Protein AF-A0A928CJ21-F1 (afdb_monomer)

Radius of gyration: 19.29 Å; Cα contacts (8 Å, |Δi|>4): 451; chains: 1; bounding box: 51×52×46 Å

Structure (mmCIF, N/CA/C/O backbone):
data_AF-A0A928CJ21-F1
#
_entry.id   AF-A0A928CJ21-F1
#
loop_
_atom_site.group_PDB
_atom_site.id
_atom_site.type_symbol
_atom_site.label_atom_id
_atom_site.label_alt_id
_atom_site.label_comp_id
_atom_site.label_asym_id
_atom_site.label_entity_id
_atom_site.label_seq_id
_atom_site.pdbx_PDB_ins_code
_atom_site.Cartn_x
_atom_site.Cartn_y
_atom_site.Cartn_z
_atom_site.occupancy
_atom_site.B_iso_or_equiv
_atom_site.auth_seq_id
_atom_site.auth_comp_id
_atom_site.auth_asym_id
_atom_site.auth_atom_id
_atom_site.pdbx_PDB_model_num
ATOM 1 N N . MET A 1 1 ? 27.869 -20.728 17.129 1.00 35.25 1 MET A N 1
ATOM 2 C CA . MET A 1 1 ? 27.212 -19.749 18.025 1.00 35.25 1 MET A CA 1
ATOM 3 C C . MET A 1 1 ? 25.821 -19.482 17.478 1.00 35.25 1 MET A C 1
ATOM 5 O O . MET A 1 1 ? 25.688 -19.316 16.275 1.00 35.25 1 MET A O 1
ATOM 9 N N . GLN A 1 2 ? 24.817 -19.626 18.341 1.00 27.94 2 GLN A N 1
ATOM 10 C CA . GLN A 1 2 ? 23.425 -19.984 18.041 1.00 27.94 2 GLN A CA 1
ATOM 11 C C . GLN A 1 2 ? 22.654 -18.955 17.196 1.00 27.94 2 GLN A C 1
ATOM 13 O O . GLN A 1 2 ? 22.659 -17.765 17.499 1.00 27.94 2 GLN A O 1
ATOM 18 N N . SER A 1 3 ? 21.937 -19.448 16.178 1.00 25.22 3 SER A N 1
ATOM 19 C CA . SER A 1 3 ? 20.883 -18.724 15.464 1.00 25.22 3 SER A CA 1
ATOM 20 C C . SER A 1 3 ? 19.592 -18.755 16.283 1.00 25.22 3 SER A C 1
ATOM 22 O O . SER A 1 3 ? 19.039 -19.827 16.529 1.00 25.22 3 SER A O 1
ATOM 24 N N . ILE A 1 4 ? 19.090 -17.590 16.678 1.00 27.02 4 ILE A N 1
ATOM 25 C CA . ILE A 1 4 ? 17.755 -17.454 17.265 1.00 27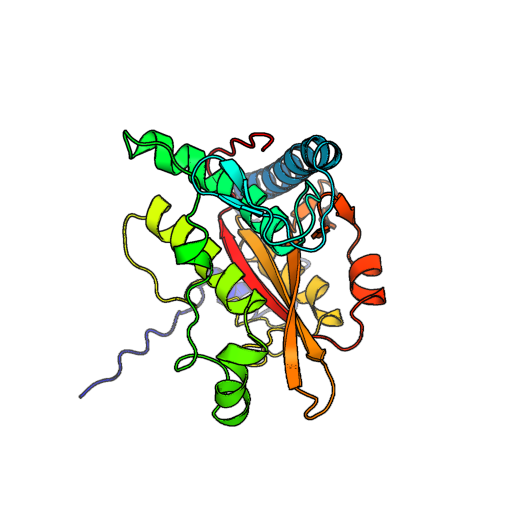.02 4 ILE A CA 1
ATOM 26 C C . ILE A 1 4 ? 16.774 -17.284 16.099 1.00 27.02 4 ILE A C 1
ATOM 28 O O . ILE A 1 4 ? 16.522 -16.175 15.637 1.00 27.02 4 ILE A O 1
ATOM 32 N N . HIS A 1 5 ? 16.253 -18.401 15.594 1.00 29.20 5 HIS A N 1
ATOM 33 C CA . HIS A 1 5 ? 14.988 -18.413 14.869 1.00 29.20 5 HIS A CA 1
ATOM 34 C C . HIS A 1 5 ? 13.887 -18.493 15.925 1.00 29.20 5 HIS A C 1
ATOM 36 O O . HIS A 1 5 ? 13.658 -19.549 16.507 1.00 29.20 5 HIS A O 1
ATOM 42 N N . SER A 1 6 ? 13.231 -17.373 16.222 1.00 30.36 6 SER A N 1
ATOM 43 C CA . SER A 1 6 ? 11.969 -17.415 16.954 1.00 30.36 6 SER A CA 1
ATOM 44 C C . SER A 1 6 ? 10.898 -17.937 15.998 1.00 30.36 6 SER A C 1
ATOM 46 O O . SER A 1 6 ? 10.375 -17.184 15.174 1.00 30.36 6 SER A O 1
ATOM 48 N N . GLU A 1 7 ? 10.611 -19.233 16.078 1.00 30.05 7 GLU A N 1
ATOM 49 C CA . GLU A 1 7 ? 9.377 -19.812 15.559 1.00 30.05 7 GLU A CA 1
ATOM 50 C C . GLU A 1 7 ? 8.196 -19.036 16.150 1.00 30.05 7 GLU A C 1
ATOM 52 O O . GLU A 1 7 ? 7.967 -19.033 17.361 1.00 30.05 7 GLU A O 1
ATOM 57 N N . ILE A 1 8 ? 7.456 -18.332 15.296 1.00 31.22 8 ILE A N 1
ATOM 58 C CA . ILE A 1 8 ? 6.165 -17.765 15.670 1.00 31.22 8 ILE A CA 1
ATOM 59 C C . ILE A 1 8 ? 5.213 -18.954 15.767 1.00 31.22 8 ILE A C 1
ATOM 61 O O . ILE A 1 8 ? 4.667 -19.417 14.766 1.00 31.22 8 ILE A O 1
ATOM 65 N N . SER A 1 9 ? 5.050 -19.488 16.975 1.00 32.97 9 SER A N 1
ATOM 66 C CA . SER A 1 9 ? 4.006 -20.460 17.256 1.00 32.97 9 SER A CA 1
ATOM 67 C C . SER A 1 9 ? 2.653 -19.784 17.036 1.00 32.97 9 SER A C 1
ATOM 69 O O . SER A 1 9 ? 2.331 -18.758 17.639 1.00 32.97 9 SER A O 1
ATOM 71 N N . LEU A 1 10 ? 1.862 -20.335 16.111 1.00 36.00 10 LEU A N 1
ATOM 72 C CA . LEU A 1 10 ? 0.485 -19.894 15.921 1.00 36.00 10 LEU A CA 1
ATOM 73 C C . LEU A 1 10 ? -0.255 -19.985 17.268 1.00 36.00 10 LEU A C 1
ATOM 75 O O . LEU A 1 10 ? -0.091 -20.986 17.971 1.00 36.00 10 LEU A O 1
ATOM 79 N N . PRO A 1 11 ? -1.084 -18.990 17.632 1.00 43.31 11 PRO A N 1
ATOM 80 C CA . PRO A 1 11 ? -1.903 -19.059 18.833 1.00 43.31 11 PRO A CA 1
ATOM 81 C C . PRO A 1 11 ? -2.712 -20.360 18.868 1.00 43.31 11 PRO A C 1
ATOM 83 O O . PRO A 1 11 ? -3.251 -20.786 17.847 1.00 43.31 11 PRO A O 1
ATOM 86 N N . THR A 1 12 ? -2.841 -20.980 20.039 1.00 37.25 12 THR A N 1
ATOM 87 C CA . THR A 1 12 ? -3.462 -22.305 20.224 1.00 37.25 12 THR A CA 1
ATOM 88 C C . THR A 1 12 ? -4.883 -22.388 19.654 1.00 37.25 12 THR A C 1
ATOM 90 O O . THR A 1 12 ? -5.309 -23.435 19.176 1.00 37.25 12 THR A O 1
ATOM 93 N N . TRP A 1 13 ? -5.617 -21.272 19.627 1.00 44.22 13 TRP A N 1
ATOM 94 C CA . TRP A 1 13 ? -6.949 -21.199 19.022 1.00 44.22 13 TRP A CA 1
ATOM 95 C C . TRP A 1 13 ? -6.930 -21.275 17.482 1.00 44.22 13 TRP A C 1
ATOM 97 O O . TRP A 1 13 ? -7.875 -21.798 16.896 1.00 44.22 13 TRP A O 1
ATOM 107 N N . LEU A 1 14 ? -5.847 -20.829 16.836 1.00 39.91 14 LEU A N 1
ATOM 108 C CA . LEU A 1 14 ? -5.625 -20.922 15.389 1.00 39.91 14 LEU A CA 1
ATOM 109 C C . LEU A 1 14 ? -5.128 -22.315 14.972 1.00 39.91 14 LEU A C 1
ATOM 111 O O . LEU A 1 14 ? -5.517 -22.845 13.936 1.00 39.91 14 LEU A O 1
ATOM 115 N N . GLN A 1 15 ? -4.311 -22.955 15.813 1.00 42.34 15 GLN A N 1
ATOM 116 C CA . GLN A 1 15 ? -3.939 -24.364 15.626 1.00 42.34 15 GLN A CA 1
ATOM 117 C C . GLN A 1 15 ? -5.173 -25.280 15.714 1.00 42.34 15 GLN A C 1
ATOM 119 O O . GLN A 1 15 ? -5.293 -26.254 14.972 1.00 42.34 15 GLN A O 1
ATOM 124 N N . ASN A 1 16 ? -6.131 -24.921 16.573 1.00 38.88 16 ASN A N 1
ATOM 125 C CA . ASN A 1 16 ? -7.395 -25.635 16.725 1.00 38.88 16 ASN A CA 1
ATOM 126 C C . ASN A 1 16 ? -8.390 -25.391 15.574 1.00 38.88 16 ASN A C 1
ATOM 128 O O . ASN A 1 16 ? -9.244 -26.247 15.345 1.00 38.88 16 ASN A O 1
ATOM 132 N N . SER A 1 17 ? -8.292 -24.273 14.842 1.00 40.97 17 SER A N 1
ATOM 133 C CA . SER A 1 17 ? -9.182 -23.969 13.709 1.00 40.97 17 SER A CA 1
ATOM 134 C C . SER A 1 17 ? -8.735 -24.623 12.397 1.00 40.97 17 SER A C 1
ATOM 136 O O . SER A 1 17 ? -9.577 -24.996 11.585 1.00 40.97 17 SER A O 1
ATOM 138 N N . ILE A 1 18 ? -7.429 -24.833 12.206 1.00 42.00 18 ILE A N 1
ATOM 139 C CA . ILE A 1 18 ? -6.866 -25.479 11.006 1.00 42.00 18 ILE A CA 1
ATOM 140 C C . ILE A 1 18 ? -7.071 -27.007 11.036 1.00 42.00 18 ILE A C 1
ATOM 142 O O . ILE A 1 18 ? -7.211 -27.636 9.991 1.00 42.00 18 ILE A O 1
ATOM 146 N N . ASN A 1 19 ? -7.168 -27.613 12.224 1.00 35.06 19 ASN A N 1
ATOM 147 C CA . ASN A 1 19 ? -7.215 -29.072 12.382 1.00 35.06 19 ASN A CA 1
ATOM 148 C C . ASN A 1 19 ? -8.601 -29.736 12.271 1.00 35.06 19 ASN A C 1
ATOM 150 O O . ASN A 1 19 ? -8.705 -30.938 12.519 1.00 35.06 19 ASN A O 1
ATOM 154 N N . LYS A 1 20 ? -9.681 -29.034 11.903 1.00 36.31 20 LYS A N 1
ATOM 155 C CA . LYS A 1 20 ? -10.994 -29.686 11.742 1.00 36.31 20 LYS A CA 1
ATOM 156 C C . LYS A 1 20 ? -11.798 -29.126 10.574 1.00 36.31 20 LYS A C 1
ATOM 158 O O . LYS A 1 20 ? -12.287 -28.003 10.623 1.00 36.31 20 LYS A O 1
ATOM 163 N N . ASN A 1 21 ? -12.052 -30.001 9.602 1.00 35.34 21 ASN A N 1
ATOM 164 C CA . ASN A 1 21 ? -13.127 -29.962 8.603 1.00 35.34 21 ASN A CA 1
ATOM 165 C C . ASN A 1 21 ? -14.547 -29.899 9.233 1.00 35.34 21 ASN A C 1
ATOM 167 O O . ASN A 1 21 ? -15.418 -30.677 8.875 1.00 35.34 21 ASN A O 1
ATOM 171 N N . ASN A 1 22 ? -14.794 -29.003 10.193 1.00 32.09 22 ASN A N 1
ATOM 172 C CA . ASN A 1 22 ? -16.067 -28.853 10.913 1.00 32.09 22 ASN A CA 1
ATOM 173 C C . ASN A 1 22 ? -16.417 -27.371 11.155 1.00 32.09 22 ASN A C 1
ATOM 175 O O . ASN A 1 22 ? -16.944 -27.016 12.207 1.00 32.09 22 ASN A O 1
ATOM 179 N N . PHE A 1 23 ? -16.138 -26.486 10.195 1.00 35.47 23 PHE A N 1
ATOM 180 C CA . PHE A 1 23 ? -16.405 -25.048 10.349 1.00 35.47 23 PHE A CA 1
ATOM 181 C C . PHE A 1 23 ? -17.898 -24.659 10.343 1.00 35.47 23 PHE A C 1
ATOM 183 O O . PHE A 1 23 ? -18.212 -23.485 10.505 1.00 35.47 23 PHE A O 1
ATOM 190 N N . GLU A 1 24 ? -18.830 -25.610 10.216 1.00 33.06 24 GLU A N 1
ATOM 191 C CA . GLU A 1 24 ? -20.272 -25.314 10.215 1.00 33.06 24 GLU A CA 1
ATOM 192 C C . GLU A 1 24 ? -21.010 -25.638 11.519 1.00 33.06 24 GLU A C 1
ATOM 194 O O . GLU A 1 24 ? -22.173 -25.267 11.661 1.00 33.06 24 GLU A O 1
ATOM 199 N N . LYS A 1 25 ? -20.387 -26.288 12.509 1.00 31.78 25 LYS A N 1
ATOM 200 C CA . LYS A 1 25 ? -21.089 -26.617 13.761 1.00 31.78 25 LYS A CA 1
ATOM 201 C C . LYS A 1 25 ? -20.181 -26.419 14.970 1.00 31.78 25 LYS A C 1
ATOM 203 O O . LYS A 1 25 ? -19.321 -27.244 15.245 1.00 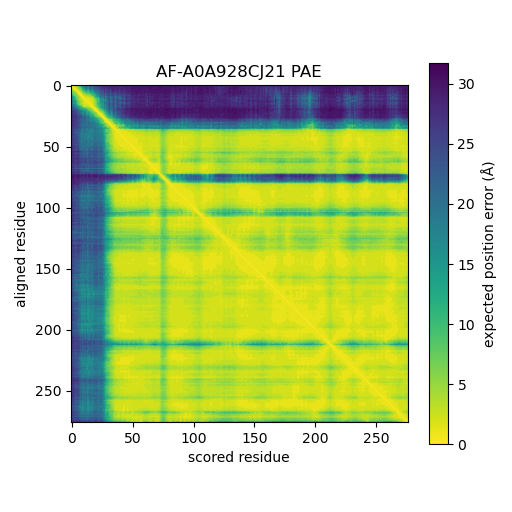31.78 25 LYS A O 1
ATOM 208 N N . ASN A 1 26 ? -20.461 -25.358 15.730 1.00 36.53 26 ASN A N 1
ATOM 209 C CA . ASN A 1 26 ? -19.984 -25.087 17.095 1.00 36.53 26 ASN A CA 1
ATOM 210 C C . ASN A 1 26 ? -18.619 -24.397 17.259 1.00 36.53 26 ASN A C 1
ATOM 212 O O . ASN A 1 26 ? -17.701 -24.949 17.860 1.00 36.53 26 ASN A O 1
ATOM 216 N N . SER A 1 27 ? -18.537 -23.112 16.909 1.00 36.94 27 SER A N 1
ATOM 217 C CA . SER A 1 27 ? -17.612 -22.204 17.599 1.00 36.94 27 SER A CA 1
ATOM 218 C C . SER A 1 27 ? -18.351 -20.946 18.041 1.00 36.94 27 SER A C 1
ATOM 220 O O . SER A 1 27 ? -18.557 -20.016 17.260 1.00 36.94 27 SER A O 1
ATOM 222 N N . VAL A 1 28 ? -18.764 -20.926 19.310 1.00 39.38 28 VAL A N 1
ATOM 223 C CA . VAL A 1 28 ? -19.205 -19.708 19.994 1.00 39.38 28 VAL A CA 1
ATOM 224 C C . VAL A 1 28 ? -17.965 -18.830 20.153 1.00 39.38 28 VAL A C 1
ATOM 226 O O . VAL A 1 28 ? -17.204 -18.967 21.107 1.00 39.38 28 VAL A O 1
ATOM 229 N N . VAL A 1 29 ? -17.707 -17.977 19.162 1.00 47.81 29 VAL A N 1
ATOM 230 C CA . VAL A 1 29 ? -16.709 -16.912 19.283 1.00 47.81 29 VAL A CA 1
ATOM 231 C C . VAL A 1 29 ? -17.145 -16.034 20.454 1.00 47.81 29 VAL A C 1
ATOM 233 O O . VAL A 1 29 ? -18.300 -15.611 20.507 1.00 47.81 29 VAL A O 1
ATOM 236 N N . ASN A 1 30 ? -16.240 -15.798 21.407 1.00 41.22 30 ASN A N 1
ATOM 237 C CA . ASN A 1 30 ? -16.499 -14.949 22.567 1.00 41.22 30 ASN A CA 1
ATOM 238 C C . ASN A 1 30 ? -17.109 -13.605 22.104 1.00 41.22 30 ASN A C 1
ATOM 240 O O . ASN A 1 30 ? -16.481 -12.931 21.280 1.00 41.22 30 ASN A O 1
ATOM 244 N N . PRO A 1 31 ? -18.293 -13.198 22.606 1.00 42.00 31 PRO A N 1
ATOM 245 C CA . PRO A 1 31 ? -18.971 -11.978 22.175 1.00 42.00 31 PRO A CA 1
ATOM 246 C C . PRO A 1 31 ? -18.099 -10.715 22.216 1.00 42.00 31 PRO A C 1
ATOM 248 O O . PRO A 1 31 ? -18.227 -9.872 21.337 1.00 42.0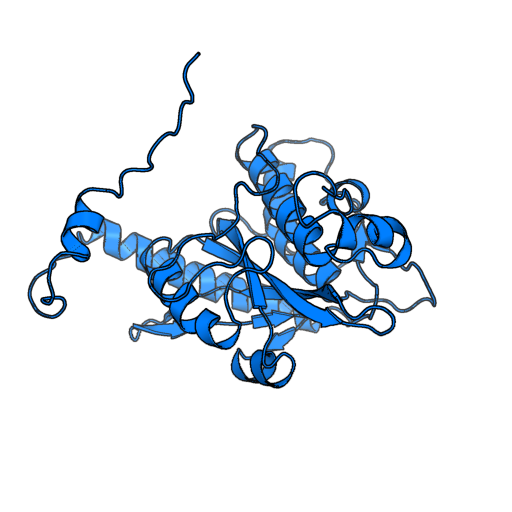0 31 PRO A O 1
ATOM 251 N N . SER A 1 32 ? -17.163 -10.594 23.168 1.00 51.03 32 SER A N 1
ATOM 252 C CA . SER A 1 32 ? -16.267 -9.427 23.246 1.00 51.03 32 SER A CA 1
ATOM 253 C C . SER A 1 32 ? -15.244 -9.365 22.106 1.00 51.03 32 SER A C 1
ATOM 255 O O . SER A 1 32 ? -14.935 -8.282 21.616 1.00 51.03 32 SER A O 1
ATOM 257 N N . ILE A 1 33 ? -14.751 -10.520 21.651 1.00 58.66 33 ILE A N 1
ATOM 258 C CA . ILE A 1 33 ? -13.837 -10.636 20.504 1.00 58.66 33 ILE A CA 1
ATOM 259 C C . ILE A 1 33 ? -14.612 -10.445 19.200 1.00 58.66 33 ILE A C 1
ATOM 261 O O . ILE A 1 33 ? -14.128 -9.813 18.270 1.00 58.66 33 ILE A O 1
ATOM 265 N N . LYS A 1 34 ? -15.841 -10.964 19.125 1.00 59.25 34 LYS A N 1
ATOM 266 C CA . LYS A 1 34 ? -16.697 -10.763 17.954 1.00 59.25 34 LYS A CA 1
ATOM 267 C C . LYS A 1 34 ? -17.028 -9.280 17.750 1.00 59.25 34 LYS A C 1
ATOM 269 O O . LYS A 1 34 ? -16.898 -8.784 16.635 1.00 59.25 34 LYS A O 1
ATOM 274 N N . ASN A 1 35 ? -17.368 -8.575 18.830 1.00 63.53 35 ASN A N 1
ATOM 275 C CA . ASN A 1 35 ? -17.656 -7.142 18.785 1.00 63.53 35 ASN A CA 1
ATOM 276 C C . ASN A 1 35 ? -16.443 -6.333 18.295 1.00 63.53 35 ASN A C 1
ATOM 278 O O . ASN A 1 35 ? -16.609 -5.461 17.449 1.00 63.53 35 ASN A O 1
ATOM 282 N N . SER A 1 36 ? -15.218 -6.667 18.724 1.00 76.25 36 SER A N 1
ATOM 283 C CA . SER A 1 36 ? -14.020 -5.949 18.264 1.00 76.25 36 SER A CA 1
ATOM 284 C C . SER A 1 36 ? -13.676 -6.207 16.789 1.00 76.25 36 SER A C 1
ATOM 286 O O . SER A 1 36 ? -13.170 -5.316 16.110 1.00 76.25 36 SER A O 1
ATOM 288 N N . ILE A 1 37 ? -13.978 -7.393 16.250 1.00 84.94 37 ILE A N 1
ATOM 289 C CA . ILE A 1 37 ? -13.789 -7.698 14.821 1.00 84.94 37 ILE A CA 1
ATOM 290 C C . ILE A 1 37 ? -14.754 -6.879 13.954 1.00 84.94 37 ILE A C 1
ATOM 292 O O . ILE A 1 37 ? -14.333 -6.262 12.973 1.00 84.94 37 ILE A O 1
ATOM 296 N N . GLU A 1 38 ? -16.039 -6.850 14.317 1.00 88.25 38 GLU A N 1
ATOM 297 C CA . GLU A 1 38 ? -17.054 -6.079 13.588 1.00 88.25 38 GLU A CA 1
ATOM 298 C C . GLU A 1 38 ? -16.754 -4.571 13.624 1.00 88.25 38 GLU A C 1
ATOM 300 O O . GLU A 1 38 ? -16.904 -3.888 12.608 1.00 88.25 38 GLU A O 1
ATOM 305 N N . GLU A 1 39 ? -16.241 -4.066 14.751 1.00 91.69 39 GLU A N 1
ATOM 306 C CA . GLU A 1 39 ? -15.756 -2.688 14.880 1.00 91.69 39 GLU A CA 1
ATOM 307 C C . GLU A 1 39 ? -14.633 -2.369 13.885 1.00 91.69 39 GLU A C 1
ATOM 309 O O . GLU A 1 39 ? -14.648 -1.303 13.264 1.00 91.69 39 GLU A O 1
ATOM 314 N N . TYR A 1 40 ? -13.680 -3.282 13.674 1.00 94.00 40 TYR A N 1
ATOM 315 C CA . TYR A 1 40 ? -12.617 -3.073 12.690 1.00 94.00 40 TYR A CA 1
ATOM 316 C C . TYR A 1 40 ? -13.130 -3.081 11.249 1.00 94.00 40 TYR A C 1
ATOM 318 O O . TYR A 1 40 ? -12.658 -2.288 10.433 1.00 94.00 40 TYR A O 1
ATOM 326 N N . TYR A 1 41 ? -14.112 -3.921 10.924 1.00 95.81 41 TYR A N 1
ATOM 327 C CA . TYR A 1 41 ? -14.703 -3.933 9.586 1.00 95.81 41 TYR A CA 1
ATOM 328 C C . TYR A 1 41 ? -15.496 -2.659 9.290 1.00 95.81 41 TYR A C 1
ATOM 330 O O . TYR A 1 41 ? -15.359 -2.080 8.208 1.00 95.81 41 TYR A O 1
ATOM 338 N N . ASP A 1 42 ? -16.265 -2.172 10.264 1.00 95.56 42 ASP A N 1
ATOM 339 C CA . ASP A 1 42 ? -16.943 -0.880 10.163 1.00 95.56 42 ASP A CA 1
ATOM 340 C C . ASP A 1 42 ? -15.935 0.279 10.076 1.00 95.56 42 ASP A C 1
ATOM 342 O O . ASP A 1 42 ? -16.093 1.188 9.256 1.00 95.56 42 ASP A O 1
ATOM 346 N N . LEU A 1 43 ? -14.843 0.221 10.845 1.00 96.00 43 LEU A N 1
ATOM 347 C CA . LEU A 1 43 ? -13.764 1.202 10.767 1.00 96.00 43 LEU A CA 1
ATOM 348 C C . LEU A 1 43 ? -13.113 1.214 9.379 1.00 96.00 43 LEU A C 1
ATOM 350 O O . LEU A 1 43 ? -12.933 2.293 8.814 1.00 96.00 43 LEU A O 1
ATOM 354 N N . ALA A 1 44 ? -12.799 0.051 8.804 1.00 97.38 44 ALA A N 1
ATOM 355 C CA . ALA A 1 44 ? -12.201 -0.065 7.474 1.00 97.38 44 ALA A CA 1
ATOM 356 C C . ALA A 1 44 ? -13.108 0.558 6.410 1.00 97.38 44 ALA A C 1
ATOM 358 O O . ALA A 1 44 ? -12.660 1.3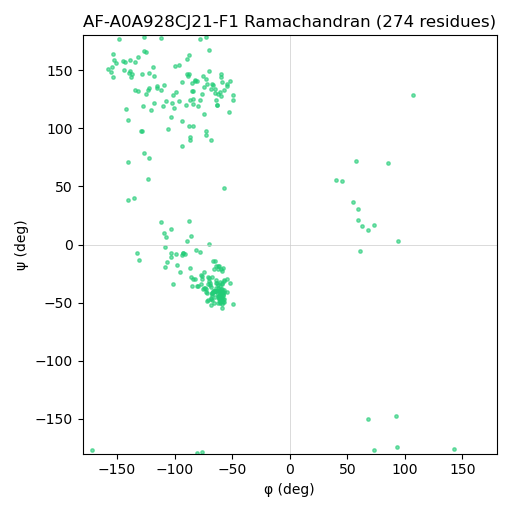86 5.614 1.00 97.38 44 ALA A O 1
ATOM 359 N N . TYR A 1 45 ? -14.403 0.232 6.451 1.00 97.31 45 TYR A N 1
ATOM 360 C CA . TYR A 1 45 ? -15.404 0.840 5.582 1.00 97.31 45 TYR A CA 1
ATOM 361 C C . TYR A 1 45 ? -15.438 2.369 5.728 1.00 97.31 45 TYR A C 1
ATOM 363 O O . TYR A 1 45 ? -15.350 3.089 4.730 1.00 97.31 45 TYR A O 1
ATOM 371 N N . LYS A 1 46 ? -15.498 2.880 6.964 1.00 97.00 46 LYS A N 1
ATOM 372 C CA . LYS A 1 46 ? -15.498 4.325 7.240 1.00 97.00 46 LYS A CA 1
ATOM 373 C C . LYS A 1 46 ? -14.235 5.014 6.726 1.00 97.00 46 LYS A C 1
ATOM 375 O O . LYS A 1 46 ? -14.342 6.104 6.166 1.00 97.00 46 LYS A O 1
ATOM 380 N N . ARG A 1 47 ? -13.056 4.391 6.862 1.00 96.56 47 ARG A N 1
ATOM 381 C CA . ARG A 1 47 ? -11.801 4.919 6.297 1.00 96.56 47 ARG A CA 1
ATOM 382 C C . ARG A 1 47 ? -11.874 5.028 4.788 1.00 96.56 47 ARG A C 1
ATOM 384 O O . ARG A 1 47 ? -11.535 6.077 4.256 1.00 96.56 47 ARG A O 1
ATOM 391 N N . VAL A 1 48 ? -12.357 3.987 4.117 1.00 97.06 48 VAL A N 1
ATOM 392 C CA . VAL A 1 48 ? -12.503 3.990 2.658 1.00 97.06 48 VAL A CA 1
ATOM 393 C C . VAL A 1 48 ? -13.415 5.122 2.215 1.00 97.06 48 VAL A C 1
ATOM 395 O O . VAL A 1 48 ? -13.017 5.888 1.350 1.00 97.06 48 VAL A O 1
ATOM 398 N N . VAL A 1 49 ? -14.590 5.278 2.831 1.00 96.75 49 VAL A N 1
ATOM 399 C CA . VAL A 1 49 ? -15.522 6.368 2.496 1.00 96.75 49 VAL A CA 1
ATOM 400 C C . VAL A 1 49 ? -14.883 7.739 2.733 1.00 96.75 49 VAL A C 1
ATOM 402 O O . VAL A 1 49 ? -14.973 8.618 1.882 1.00 96.75 49 VAL A O 1
ATOM 405 N N . GLN A 1 50 ? -14.205 7.922 3.869 1.00 96.06 50 GLN A N 1
ATOM 406 C CA . GLN A 1 50 ? -13.533 9.179 4.194 1.00 96.06 50 GLN A CA 1
ATOM 407 C C . GLN A 1 50 ? -12.429 9.525 3.182 1.00 96.06 50 GLN A C 1
ATOM 409 O O . GLN A 1 50 ? -12.333 10.674 2.753 1.00 96.06 50 GLN A O 1
ATOM 414 N N . ILE A 1 51 ? -11.606 8.541 2.808 1.00 97.31 51 ILE A N 1
ATOM 415 C CA . ILE A 1 51 ? -10.529 8.705 1.830 1.00 97.31 51 ILE A CA 1
ATOM 416 C C . ILE A 1 51 ? -11.115 9.002 0.448 1.00 97.31 51 ILE A C 1
ATOM 418 O O . ILE A 1 51 ? -10.706 9.974 -0.181 1.00 97.31 51 ILE A O 1
ATOM 422 N N . ASP A 1 52 ? -12.076 8.204 -0.013 1.00 95.81 52 ASP A N 1
ATOM 423 C CA . ASP A 1 52 ? -12.673 8.295 -1.351 1.00 95.81 52 ASP A CA 1
ATOM 424 C C . ASP A 1 52 ? -13.317 9.670 -1.591 1.00 95.81 52 ASP A C 1
ATOM 426 O O . ASP A 1 52 ? -13.004 10.338 -2.576 1.00 95.81 52 ASP A O 1
ATOM 430 N N . ASN A 1 53 ? -14.090 10.167 -0.618 1.00 95.19 53 ASN A N 1
ATOM 431 C CA . ASN A 1 53 ? -14.724 11.488 -0.687 1.00 95.19 53 ASN A CA 1
ATOM 432 C C . ASN A 1 53 ? -13.719 12.632 -0.899 1.00 95.19 53 ASN A C 1
ATOM 434 O O . ASN A 1 53 ? -14.003 13.577 -1.630 1.00 95.19 53 ASN A O 1
ATOM 438 N N . LEU A 1 54 ? -12.549 12.565 -0.258 1.00 95.44 54 LEU A N 1
ATOM 439 C CA . LEU A 1 54 ? -11.501 13.578 -0.420 1.00 95.44 54 LEU A CA 1
ATOM 440 C C . LEU A 1 54 ? -10.652 13.344 -1.671 1.00 95.44 54 LEU A C 1
ATOM 442 O O . LEU A 1 54 ? -10.157 14.300 -2.261 1.00 95.44 54 LEU A O 1
ATOM 446 N N . SER A 1 55 ? -10.502 12.090 -2.092 1.00 94.19 55 SER A N 1
ATOM 447 C CA . SER A 1 55 ? -9.679 11.718 -3.247 1.00 94.19 55 SER A CA 1
ATOM 448 C C . SER A 1 55 ? -10.220 12.313 -4.544 1.00 94.19 55 SER A C 1
ATOM 450 O O . SER A 1 55 ? -9.435 12.749 -5.378 1.00 94.19 55 SER A O 1
ATOM 452 N N . MET A 1 56 ? -11.547 12.449 -4.659 1.00 90.00 56 MET A N 1
ATOM 453 C CA . MET A 1 56 ? -12.217 13.118 -5.784 1.00 90.00 56 MET A CA 1
ATOM 454 C C . MET A 1 56 ? -11.786 14.578 -5.999 1.00 90.00 56 MET A C 1
ATOM 456 O O . MET A 1 56 ? -11.990 15.119 -7.083 1.00 90.00 56 MET A O 1
ATOM 460 N N . LEU A 1 57 ? -11.207 15.224 -4.983 1.00 92.75 57 LEU A N 1
ATOM 461 C CA . LEU A 1 57 ? -10.732 16.608 -5.048 1.00 92.75 57 LEU A CA 1
ATOM 462 C C . LEU A 1 57 ? -9.250 16.710 -5.435 1.00 92.75 57 LEU A C 1
ATOM 464 O O . LEU A 1 57 ? -8.746 17.815 -5.631 1.00 92.75 57 LEU A O 1
ATOM 468 N N . ILE A 1 58 ? -8.542 15.581 -5.525 1.00 92.94 58 ILE A N 1
ATOM 469 C CA . ILE A 1 58 ? -7.109 15.532 -5.806 1.00 92.94 58 ILE A CA 1
ATOM 470 C C . ILE A 1 58 ? -6.909 15.184 -7.287 1.00 92.94 58 ILE A C 1
ATOM 472 O O . ILE A 1 58 ? -7.274 14.081 -7.710 1.00 92.94 58 ILE A O 1
ATOM 476 N N . PRO A 1 59 ? -6.293 16.075 -8.087 1.00 92.56 59 PRO A N 1
ATOM 477 C CA . PRO A 1 59 ? -5.972 15.768 -9.474 1.00 92.56 59 PRO A CA 1
ATOM 478 C C . PRO A 1 59 ? -5.044 14.551 -9.589 1.00 92.56 59 PRO A C 1
ATOM 480 O O . PRO A 1 59 ? -4.146 14.354 -8.769 1.00 92.56 59 PRO A O 1
ATOM 483 N N . ASP A 1 60 ? -5.236 13.745 -10.628 1.00 91.62 60 ASP A N 1
ATOM 484 C CA . ASP A 1 60 ? -4.330 12.647 -10.977 1.00 91.62 60 ASP A CA 1
ATOM 485 C C . ASP A 1 60 ? -3.135 13.185 -11.784 1.00 91.62 60 ASP A C 1
ATOM 487 O O . ASP A 1 60 ? -3.282 14.055 -12.642 1.00 91.62 60 ASP A O 1
ATOM 491 N N . SER A 1 61 ? -1.941 12.661 -11.512 1.00 91.25 61 SER A N 1
ATOM 492 C CA . SER A 1 61 ? -0.691 13.036 -12.186 1.00 91.25 61 SER A CA 1
ATOM 493 C C . SER A 1 61 ? 0.153 11.793 -12.478 1.00 91.25 61 SER A C 1
ATOM 495 O O . SER A 1 61 ? -0.011 10.747 -11.853 1.00 91.25 61 SER A O 1
ATOM 497 N N . SER A 1 62 ? 1.077 11.873 -13.435 1.00 86.62 62 SER A N 1
ATOM 498 C CA . SER A 1 62 ? 2.018 10.781 -13.719 1.00 86.62 62 SER A CA 1
ATOM 499 C C . SER A 1 62 ? 3.166 10.698 -12.708 1.00 86.62 62 SER A C 1
ATOM 501 O O . SER A 1 62 ? 3.699 9.612 -12.495 1.00 86.62 62 SER A O 1
ATOM 503 N N . VAL A 1 63 ? 3.537 11.815 -12.068 1.00 84.94 63 VAL A N 1
ATOM 504 C CA . VAL A 1 63 ? 4.752 11.916 -11.227 1.00 84.94 63 VAL A CA 1
ATOM 505 C C . VAL A 1 63 ? 4.534 12.577 -9.863 1.00 84.94 63 VAL A C 1
ATOM 507 O O . VAL A 1 63 ? 5.445 12.586 -9.039 1.00 84.94 63 VAL A O 1
ATOM 510 N N . GLY A 1 64 ? 3.350 13.134 -9.605 1.00 89.81 64 GLY A N 1
ATOM 511 C CA . GLY A 1 64 ? 3.140 14.011 -8.455 1.00 89.81 64 GLY A CA 1
ATOM 512 C C . GLY A 1 64 ? 3.115 13.316 -7.085 1.00 89.81 64 GLY A C 1
ATOM 513 O O . GLY A 1 64 ? 2.585 12.216 -6.917 1.00 89.81 64 GLY A O 1
ATOM 514 N N . VAL A 1 65 ? 3.678 13.990 -6.081 1.00 92.31 65 VAL A N 1
ATOM 515 C CA . VAL A 1 65 ? 3.772 13.553 -4.678 1.00 92.31 65 VAL A CA 1
ATOM 516 C C . VAL A 1 65 ? 3.792 14.779 -3.758 1.00 92.31 65 VAL A C 1
ATOM 518 O O . VAL A 1 65 ? 4.200 15.855 -4.190 1.00 92.31 65 VAL A O 1
ATOM 521 N N . ILE A 1 66 ? 3.388 14.635 -2.491 1.00 92.81 66 ILE A N 1
ATOM 522 C CA . ILE A 1 66 ? 3.523 15.702 -1.485 1.00 92.81 66 ILE A CA 1
ATOM 523 C C . ILE A 1 66 ? 4.808 15.587 -0.668 1.00 92.81 66 ILE A C 1
ATOM 525 O O . ILE A 1 66 ? 5.194 14.494 -0.234 1.00 92.81 66 ILE A O 1
ATOM 529 N N . ASP A 1 67 ? 5.439 16.727 -0.405 1.00 93.31 67 ASP A N 1
ATOM 530 C CA . ASP A 1 67 ? 6.609 16.837 0.458 1.00 93.31 67 ASP A CA 1
ATOM 531 C C . ASP A 1 67 ? 6.270 16.754 1.954 1.00 93.31 67 ASP A C 1
ATOM 533 O O . ASP A 1 67 ? 5.121 16.589 2.364 1.00 93.31 67 ASP A O 1
ATOM 537 N N . ALA A 1 68 ? 7.297 16.871 2.798 1.00 95.00 68 ALA A N 1
ATOM 538 C CA . ALA A 1 68 ? 7.134 16.844 4.249 1.00 95.00 68 ALA A CA 1
ATOM 539 C C . ALA A 1 68 ? 6.360 18.064 4.801 1.00 95.00 68 ALA A C 1
ATOM 541 O O . ALA A 1 68 ? 5.944 18.049 5.957 1.00 95.00 68 ALA A O 1
ATOM 542 N N . THR A 1 69 ? 6.172 19.121 4.009 1.00 92.88 69 THR A N 1
ATOM 543 C CA . THR A 1 69 ? 5.368 20.306 4.355 1.00 92.88 69 THR A CA 1
ATOM 544 C C . THR A 1 69 ? 3.921 20.204 3.869 1.00 92.88 69 THR A C 1
ATOM 546 O O . THR A 1 69 ? 3.091 21.009 4.280 1.00 92.88 69 THR A O 1
ATOM 549 N N . GLY A 1 70 ? 3.610 19.189 3.059 1.00 91.56 70 GLY A N 1
ATOM 550 C CA . GLY A 1 70 ? 2.288 18.941 2.490 1.00 91.56 70 GLY A CA 1
ATOM 551 C C . GLY A 1 70 ? 2.099 19.542 1.103 1.00 91.56 70 GLY A C 1
ATOM 552 O O . GLY A 1 70 ? 1.016 19.420 0.554 1.00 91.56 70 GLY A O 1
ATOM 553 N N . LYS A 1 71 ? 3.133 20.159 0.522 1.00 91.00 71 LYS A N 1
ATOM 554 C CA . LYS A 1 71 ? 3.057 20.786 -0.800 1.00 91.00 71 LYS A CA 1
ATOM 555 C C . LYS A 1 71 ? 3.358 19.780 -1.899 1.00 91.00 71 LYS A C 1
ATOM 557 O O . LYS A 1 71 ? 4.223 18.919 -1.729 1.00 91.00 71 LYS A O 1
ATOM 562 N N . TYR A 1 72 ? 2.713 19.935 -3.052 1.00 89.00 72 TYR A N 1
ATOM 563 C CA . TYR A 1 72 ? 3.089 19.200 -4.260 1.00 89.00 72 TYR A CA 1
ATOM 564 C C . TYR A 1 72 ? 4.555 19.452 -4.636 1.00 89.00 72 TYR A C 1
ATOM 566 O O . TYR A 1 72 ? 4.994 20.600 -4.726 1.00 89.00 72 TYR A O 1
ATOM 574 N N . ILE A 1 73 ? 5.288 18.378 -4.930 1.00 84.19 73 ILE A N 1
ATOM 575 C CA . ILE A 1 73 ? 6.547 18.437 -5.671 1.00 84.19 73 ILE A CA 1
ATOM 576 C C . ILE A 1 73 ? 6.278 17.993 -7.106 1.00 84.19 73 ILE A C 1
ATOM 578 O O . ILE A 1 73 ? 5.855 16.861 -7.342 1.00 84.19 73 ILE A O 1
ATOM 582 N N . ASN A 1 74 ? 6.591 18.876 -8.055 1.00 68.88 74 ASN A N 1
ATOM 583 C CA . ASN A 1 74 ? 6.619 18.566 -9.479 1.00 68.88 74 ASN A CA 1
ATOM 584 C C . ASN A 1 74 ? 8.075 18.461 -9.937 1.00 68.88 74 ASN A C 1
ATOM 586 O O . ASN A 1 74 ? 8.713 19.474 -10.220 1.00 68.88 74 ASN A O 1
ATOM 590 N N . GLU A 1 75 ? 8.601 17.247 -10.063 1.00 52.91 75 GLU A N 1
ATOM 591 C CA . GLU A 1 75 ? 9.743 17.018 -10.948 1.00 52.91 75 GLU A CA 1
ATOM 592 C C . GLU A 1 75 ? 9.158 16.761 -12.350 1.00 52.91 75 GLU A C 1
ATOM 594 O O . GLU A 1 75 ? 8.805 15.634 -12.672 1.00 52.91 75 GLU A O 1
ATOM 599 N N . GLN A 1 76 ? 9.041 17.840 -13.144 1.00 49.06 76 GLN A N 1
ATOM 600 C CA . GLN A 1 76 ? 8.645 17.947 -14.570 1.00 49.06 76 GLN A CA 1
ATOM 601 C C . GLN A 1 76 ? 7.246 18.535 -14.884 1.00 49.06 76 GLN A C 1
ATOM 603 O O . GLN A 1 76 ? 6.209 18.098 -14.398 1.00 49.06 76 GLN A O 1
ATOM 608 N N . ASN A 1 77 ? 7.251 19.535 -15.778 1.00 51.25 77 ASN A N 1
ATOM 609 C CA . ASN A 1 77 ? 6.136 20.048 -16.596 1.00 51.25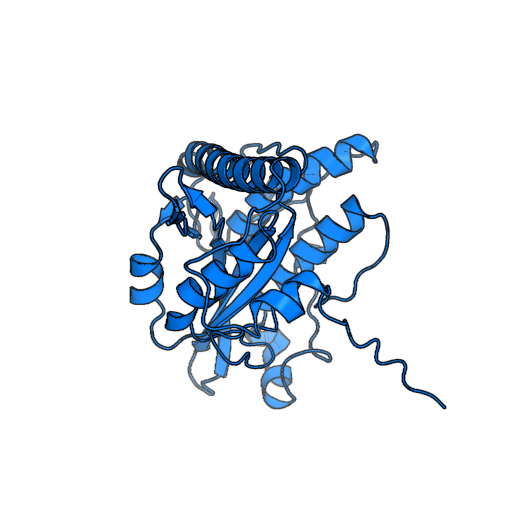 77 ASN A CA 1
ATOM 610 C C . ASN A 1 77 ? 4.900 20.665 -15.914 1.00 51.25 77 ASN A C 1
ATOM 612 O O . ASN A 1 77 ? 3.886 20.862 -16.577 1.00 51.25 77 ASN A O 1
ATOM 616 N N . GLY A 1 78 ? 4.960 21.033 -14.631 1.00 56.78 78 GLY A N 1
ATOM 617 C CA . GLY A 1 78 ? 3.906 21.853 -14.008 1.00 56.78 78 GLY A CA 1
ATOM 618 C C . GLY A 1 78 ? 2.544 21.162 -13.843 1.00 56.78 78 GLY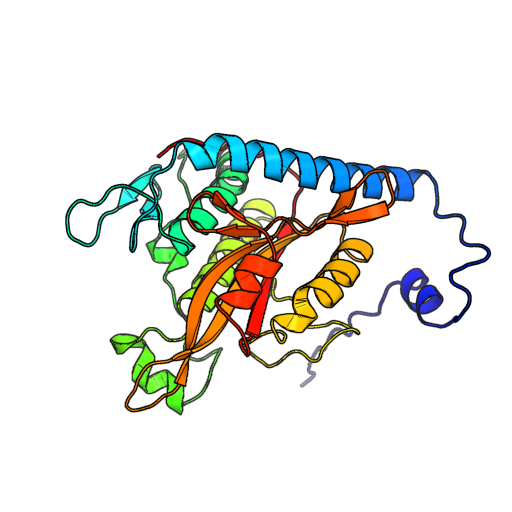 A C 1
ATOM 619 O O . GLY A 1 78 ? 1.563 21.831 -13.529 1.00 56.78 78 GLY A O 1
ATOM 620 N N . SER A 1 79 ? 2.463 19.841 -14.028 1.00 60.66 79 SER A N 1
ATOM 621 C CA . SER A 1 79 ? 1.245 19.064 -13.783 1.00 60.66 79 SER A CA 1
ATOM 622 C C . SER A 1 79 ? 1.007 18.901 -12.282 1.00 60.66 79 SER A C 1
ATOM 624 O O . SER A 1 79 ? 1.767 18.201 -11.616 1.00 60.66 79 SER A O 1
ATOM 626 N N . PHE A 1 80 ? -0.042 19.522 -11.749 1.00 78.69 80 PHE A N 1
ATOM 627 C CA . PHE A 1 80 ? -0.463 19.357 -10.355 1.00 78.69 80 PHE A CA 1
ATOM 628 C C . PHE A 1 80 ? -1.273 18.068 -10.179 1.00 78.69 80 PHE A C 1
ATOM 630 O O . PHE A 1 80 ? -2.077 17.728 -11.044 1.00 78.69 80 PHE A O 1
ATOM 637 N N . GLY A 1 81 ? -1.067 17.358 -9.068 1.00 90.25 81 GLY A N 1
ATOM 638 C CA . GLY A 1 81 ? -1.796 16.132 -8.740 1.00 90.25 81 GLY A CA 1
ATOM 639 C C . GLY A 1 81 ? -0.932 15.079 -8.057 1.00 90.25 81 GLY A C 1
ATOM 640 O O . GLY A 1 81 ? 0.240 15.319 -7.779 1.00 90.25 81 GLY A O 1
ATOM 641 N N . LEU A 1 82 ? -1.498 13.901 -7.796 1.00 93.50 82 LEU A N 1
ATOM 642 C CA . LEU A 1 82 ? -0.779 12.755 -7.237 1.00 93.50 82 LEU A CA 1
ATOM 643 C C . LEU A 1 82 ? -0.736 11.594 -8.226 1.00 93.50 82 LEU A C 1
ATOM 645 O O . LEU A 1 82 ? -1.746 11.237 -8.826 1.00 93.50 82 LEU A O 1
ATOM 649 N N . CYS A 1 83 ? 0.432 10.969 -8.353 1.00 93.88 83 CYS A N 1
ATOM 650 C CA . CYS A 1 83 ? 0.559 9.662 -8.982 1.00 93.88 83 CYS A CA 1
ATOM 651 C C . CYS A 1 83 ? 0.179 8.544 -8.001 1.00 93.88 83 CYS A C 1
ATOM 653 O O . CYS A 1 83 ? -0.179 8.794 -6.849 1.00 93.88 83 CYS A O 1
ATOM 655 N N . CYS A 1 84 ? 0.262 7.283 -8.433 1.00 96.44 84 CYS A N 1
ATOM 656 C CA . CYS A 1 84 ? -0.108 6.140 -7.594 1.00 96.44 84 CYS A CA 1
ATOM 657 C C . CYS A 1 84 ? 0.692 6.068 -6.275 1.00 96.44 84 CYS A C 1
ATOM 659 O O . CYS A 1 84 ? 0.107 5.872 -5.209 1.00 96.44 84 CYS A O 1
ATOM 661 N N . SER A 1 85 ? 2.007 6.299 -6.320 1.00 96.69 85 SER A N 1
ATOM 662 C CA . SER A 1 85 ? 2.875 6.286 -5.137 1.00 96.69 85 SER A CA 1
ATOM 663 C C . SER A 1 85 ? 2.675 7.515 -4.249 1.00 96.69 85 SER A C 1
ATOM 665 O O . SER A 1 85 ? 2.669 7.388 -3.021 1.00 96.69 85 SER A O 1
ATOM 667 N N . GLY A 1 86 ? 2.447 8.686 -4.854 1.00 96.62 86 GLY A N 1
ATOM 668 C CA . GLY A 1 86 ? 2.112 9.916 -4.140 1.00 96.62 86 GLY A CA 1
ATOM 669 C C . GLY A 1 86 ? 0.769 9.829 -3.418 1.00 96.62 86 GLY A C 1
ATOM 670 O O . GLY A 1 86 ? 0.660 10.251 -2.270 1.00 96.62 86 GLY A O 1
ATOM 671 N N . TYR A 1 87 ? -0.227 9.207 -4.046 1.00 97.75 87 TYR A N 1
ATOM 672 C CA . TYR A 1 87 ? -1.541 8.978 -3.456 1.00 97.75 87 TYR A CA 1
ATOM 673 C C . TYR A 1 87 ? -1.485 7.988 -2.286 1.00 97.75 87 TYR A C 1
ATOM 675 O O . TYR A 1 87 ? -2.033 8.261 -1.219 1.00 97.75 87 TYR A O 1
ATOM 683 N N . ALA A 1 88 ? -0.744 6.886 -2.434 1.00 98.44 88 ALA A N 1
ATOM 684 C CA . ALA A 1 88 ? -0.502 5.949 -1.339 1.00 98.44 88 ALA A CA 1
ATOM 685 C C . ALA A 1 88 ? 0.203 6.619 -0.144 1.00 98.44 88 ALA A C 1
ATOM 687 O O . ALA A 1 88 ? -0.186 6.402 1.006 1.00 98.44 88 ALA A O 1
ATOM 688 N N . LYS A 1 89 ? 1.194 7.483 -0.415 1.00 97.94 89 LYS A N 1
ATOM 689 C CA . LYS A 1 89 ? 1.844 8.307 0.613 1.00 97.94 89 LYS A CA 1
ATOM 690 C C . LYS A 1 89 ? 0.843 9.237 1.298 1.00 97.94 89 LYS A C 1
ATOM 692 O O . LYS A 1 89 ? 0.816 9.253 2.518 1.00 97.94 89 LYS A O 1
ATOM 697 N N . TRP A 1 90 ? 0.012 9.967 0.550 1.00 97.94 90 TRP A N 1
ATOM 698 C CA . TRP A 1 90 ? -0.990 10.882 1.116 1.00 97.94 90 TRP A CA 1
ATOM 699 C C . TRP A 1 90 ? -1.979 10.168 2.054 1.00 97.94 90 TRP A C 1
ATOM 701 O O . TRP A 1 90 ? -2.260 10.667 3.144 1.00 97.94 90 TRP A O 1
ATOM 711 N N . ILE A 1 91 ? -2.438 8.964 1.688 1.00 98.31 91 ILE A N 1
ATOM 712 C CA . ILE A 1 91 ? -3.280 8.139 2.570 1.00 98.31 91 ILE A CA 1
ATOM 713 C C . ILE A 1 91 ? -2.530 7.798 3.865 1.00 98.31 91 ILE A C 1
ATOM 715 O O . ILE A 1 91 ? -3.062 8.002 4.957 1.00 98.31 91 ILE A O 1
ATOM 719 N N . ALA A 1 92 ? -1.293 7.300 3.761 1.00 98.38 92 ALA A N 1
ATOM 720 C CA . ALA A 1 92 ? -0.486 6.929 4.924 1.00 98.38 92 ALA A CA 1
ATOM 721 C C . ALA A 1 92 ? -0.133 8.135 5.810 1.00 98.38 92 ALA A C 1
ATOM 723 O O . ALA A 1 92 ? -0.163 8.041 7.037 1.00 98.38 92 ALA A O 1
ATOM 724 N N . ASP A 1 93 ? 0.135 9.285 5.195 1.00 98.00 93 ASP A N 1
ATOM 725 C CA . ASP A 1 93 ? 0.355 10.563 5.864 1.00 98.00 93 ASP A CA 1
ATOM 726 C C . ASP A 1 93 ? -0.855 10.976 6.708 1.00 98.00 93 ASP A C 1
ATOM 728 O O . ASP A 1 93 ? -0.684 11.533 7.794 1.00 98.00 93 ASP A O 1
ATOM 732 N N . GLY A 1 94 ? -2.067 10.620 6.273 1.00 97.44 94 GLY A N 1
ATOM 733 C CA . GLY A 1 94 ? -3.287 10.802 7.053 1.00 97.44 94 GLY A CA 1
ATOM 734 C C . GLY A 1 94 ? -3.262 10.090 8.407 1.00 97.44 94 GLY A C 1
ATOM 735 O O . GLY A 1 94 ? -3.803 10.616 9.378 1.00 97.44 94 GLY A O 1
ATOM 736 N N . PHE A 1 95 ? -2.620 8.924 8.503 1.00 97.38 95 PHE A N 1
ATOM 737 C CA . PHE A 1 95 ? -2.412 8.207 9.770 1.00 97.38 95 PHE A CA 1
ATOM 738 C C . PHE A 1 95 ? -1.175 8.714 10.518 1.00 97.38 95 PHE A C 1
ATOM 740 O O . PHE A 1 95 ? -1.164 8.800 11.746 1.00 97.38 95 PHE A O 1
ATOM 747 N N . TYR A 1 96 ? -0.130 9.079 9.780 1.00 97.12 96 TYR A N 1
ATOM 748 C CA . TYR A 1 96 ? 1.144 9.533 10.326 1.00 97.12 96 TYR A CA 1
ATOM 749 C C . TYR A 1 96 ? 1.051 10.888 11.027 1.00 97.12 96 TYR A C 1
ATOM 751 O O . TYR A 1 96 ? 1.573 11.073 12.127 1.00 97.12 96 TYR A O 1
ATOM 759 N N . TYR A 1 97 ? 0.384 11.854 10.398 1.00 95.81 97 TYR A N 1
ATOM 760 C CA . TYR A 1 97 ? 0.356 13.236 10.855 1.00 95.81 97 TYR A CA 1
ATOM 761 C C . TYR A 1 97 ? -0.265 13.398 12.257 1.00 95.81 97 TYR A C 1
ATOM 763 O O . TYR A 1 97 ? 0.356 14.058 13.098 1.00 95.81 97 TYR A O 1
ATOM 771 N N . PRO A 1 98 ? -1.399 12.745 12.595 1.00 94.88 98 PRO A N 1
ATOM 772 C CA . PRO A 1 98 ? -1.938 12.751 13.957 1.00 94.88 98 PRO A CA 1
ATOM 773 C C . PRO A 1 98 ? -0.987 12.170 15.005 1.00 94.88 98 PRO A C 1
ATOM 775 O O . PRO A 1 98 ? -0.872 12.725 16.101 1.00 94.88 98 PRO A O 1
ATOM 778 N N . LEU A 1 99 ? -0.294 11.071 14.681 1.00 93.69 99 LEU A N 1
ATOM 779 C CA . LEU A 1 99 ? 0.698 10.468 15.576 1.00 93.69 99 LEU A CA 1
ATOM 780 C C . LEU A 1 99 ? 1.826 11.460 15.844 1.00 93.69 99 LEU A C 1
ATOM 782 O O . LEU A 1 99 ? 2.175 11.726 16.995 1.00 93.69 99 LEU A O 1
ATOM 786 N N . ARG A 1 100 ? 2.324 12.094 14.783 1.00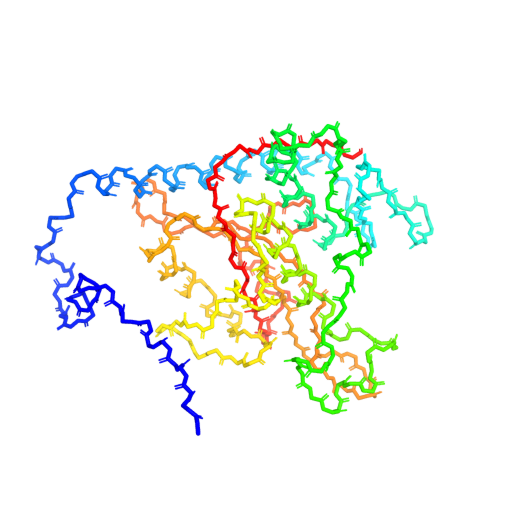 92.56 100 ARG A N 1
ATOM 787 C CA . ARG A 1 100 ? 3.411 13.055 14.891 1.00 92.56 100 ARG A CA 1
ATOM 788 C C . ARG A 1 100 ? 3.014 14.302 15.674 1.00 92.56 100 ARG A C 1
ATOM 790 O O . ARG A 1 100 ? 3.792 14.763 16.504 1.00 92.56 100 ARG A O 1
ATOM 797 N N . LYS A 1 101 ? 1.795 14.809 15.478 1.00 92.50 101 LYS A N 1
ATOM 798 C CA . LYS A 1 101 ? 1.244 15.956 16.218 1.00 92.50 101 LYS A CA 1
ATOM 799 C C . LYS A 1 101 ? 1.162 15.716 17.722 1.00 92.50 101 LYS A C 1
ATOM 801 O O . LYS A 1 101 ? 1.333 16.652 18.496 1.00 92.50 101 LYS A O 1
ATOM 806 N N . LYS A 1 102 ? 0.930 14.472 18.142 1.00 88.31 102 LYS A N 1
ATOM 807 C CA . LYS A 1 102 ? 0.933 14.093 19.559 1.00 88.31 102 LYS A CA 1
ATOM 808 C 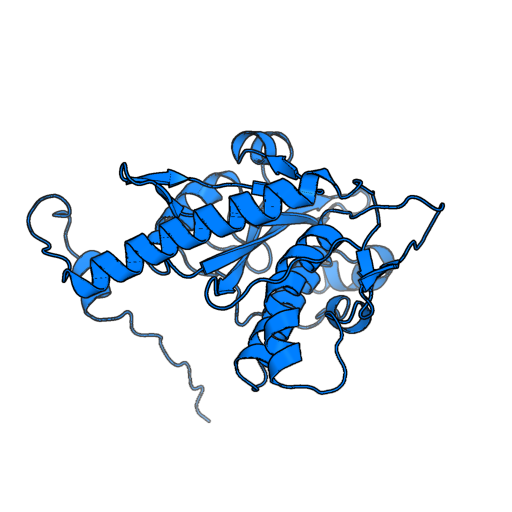C . LYS A 1 102 ? 2.340 14.113 20.165 1.00 88.31 102 LYS A C 1
ATOM 810 O O . LYS A 1 102 ? 2.491 14.423 21.341 1.00 88.31 102 LYS A O 1
ATOM 815 N N . ASN A 1 103 ? 3.349 13.766 19.371 1.00 85.88 103 ASN A N 1
ATOM 816 C CA . ASN A 1 103 ? 4.687 13.442 19.866 1.00 85.88 103 ASN A CA 1
ATOM 817 C C . ASN A 1 103 ? 5.739 14.529 19.584 1.00 85.88 103 ASN A C 1
ATOM 819 O O . ASN A 1 103 ? 6.829 14.481 20.150 1.00 85.88 103 ASN A O 1
ATOM 823 N N . HIS A 1 104 ? 5.455 15.484 18.693 1.00 88.88 104 HIS A N 1
ATOM 824 C CA . HIS A 1 104 ? 6.441 16.438 18.190 1.00 88.88 104 HIS A CA 1
ATOM 825 C C . HIS A 1 104 ? 5.887 17.863 18.089 1.00 88.88 104 HIS A C 1
ATOM 827 O O . HIS A 1 104 ? 4.750 18.084 17.684 1.00 88.88 104 HIS A O 1
ATOM 833 N N . THR A 1 105 ? 6.747 18.845 18.371 1.00 82.38 105 THR A N 1
ATOM 834 C CA . THR A 1 105 ? 6.446 20.280 18.230 1.00 82.38 105 THR A CA 1
ATOM 835 C C . THR A 1 105 ? 6.495 20.753 16.776 1.00 82.38 105 THR A C 1
ATOM 837 O O . THR A 1 105 ? 5.715 21.611 16.373 1.00 82.38 105 THR A O 1
ATOM 840 N N . ARG A 1 106 ? 7.390 20.177 15.960 1.00 84.44 106 ARG A N 1
ATOM 841 C CA . ARG A 1 106 ? 7.481 20.459 14.522 1.00 84.44 106 ARG A CA 1
ATOM 842 C C . ARG A 1 106 ? 6.663 19.446 13.727 1.00 84.44 106 ARG A C 1
ATOM 844 O O . ARG A 1 106 ? 7.074 18.294 13.556 1.00 84.44 106 ARG A O 1
ATOM 851 N N . LEU A 1 107 ? 5.528 19.911 13.217 1.00 87.38 107 LEU A N 1
ATOM 852 C CA . LEU A 1 107 ? 4.622 19.122 12.390 1.00 87.38 107 LEU A CA 1
ATOM 853 C C . LEU A 1 107 ? 5.188 18.978 10.976 1.00 87.38 107 LEU A C 1
ATOM 855 O O . LEU A 1 107 ? 5.605 19.961 10.363 1.00 87.38 107 LEU A O 1
ATOM 859 N N . ARG A 1 108 ? 5.242 17.739 10.488 1.00 92.81 108 ARG A N 1
ATOM 860 C CA . ARG A 1 108 ? 5.632 17.405 9.116 1.00 92.81 108 ARG A CA 1
ATOM 861 C C . ARG A 1 108 ? 5.015 16.074 8.695 1.00 92.81 108 ARG A C 1
ATOM 863 O O . ARG A 1 108 ? 4.783 15.210 9.537 1.00 92.81 108 ARG A O 1
ATOM 870 N N . TYR A 1 109 ? 4.801 15.908 7.405 1.00 96.56 109 TYR A N 1
ATOM 871 C CA . TYR A 1 109 ? 4.488 14.626 6.784 1.00 96.56 109 TYR A CA 1
ATOM 872 C C . TYR A 1 109 ? 5.751 13.773 6.615 1.00 96.56 109 TYR A C 1
ATOM 874 O O . TYR A 1 109 ? 6.863 14.217 6.936 1.00 96.56 109 TYR A O 1
ATOM 882 N N . MET A 1 110 ? 5.594 12.548 6.111 1.00 97.06 110 MET A N 1
ATOM 883 C CA . MET A 1 110 ? 6.724 11.688 5.770 1.00 97.06 110 MET A CA 1
ATOM 884 C C . MET A 1 110 ? 7.635 12.364 4.736 1.00 97.06 110 MET A C 1
ATOM 886 O O . MET A 1 110 ? 7.182 13.010 3.785 1.00 97.06 110 MET A O 1
ATOM 890 N N . SER A 1 111 ? 8.941 12.196 4.923 1.00 95.88 111 SER A N 1
ATOM 891 C CA . SER A 1 111 ? 9.985 12.750 4.062 1.00 95.88 111 SER A CA 1
ATOM 892 C C . SER A 1 111 ? 10.125 11.930 2.783 1.00 95.88 111 SER A C 1
ATOM 894 O O . SER A 1 111 ? 10.399 10.736 2.838 1.00 95.88 111 SER A O 1
ATOM 896 N N . ILE A 1 112 ? 9.999 12.567 1.614 1.00 95.38 112 ILE A N 1
ATOM 897 C CA . ILE A 1 112 ? 10.205 11.885 0.324 1.00 95.38 112 ILE A CA 1
ATOM 898 C C . ILE A 1 112 ? 11.620 11.308 0.232 1.00 95.38 112 ILE A C 1
ATOM 900 O O . ILE A 1 112 ? 11.794 10.208 -0.281 1.00 95.38 112 ILE A O 1
ATOM 904 N N . GLN A 1 113 ? 12.625 12.025 0.742 1.00 94.56 113 GLN A N 1
ATOM 905 C CA . GLN A 1 113 ? 14.009 11.558 0.713 1.00 94.56 113 GLN A CA 1
ATOM 906 C C . GLN A 1 113 ? 14.177 10.257 1.501 1.00 94.56 113 GLN A C 1
ATOM 908 O O . GLN A 1 113 ? 14.892 9.368 1.051 1.00 94.56 113 GLN A O 1
ATOM 913 N N . ASP A 1 114 ? 13.500 10.131 2.644 1.00 95.81 114 ASP A N 1
ATOM 914 C CA . ASP A 1 114 ? 13.533 8.909 3.446 1.00 95.81 114 ASP A CA 1
ATOM 915 C C . ASP A 1 114 ? 12.757 7.779 2.762 1.00 95.81 114 ASP A C 1
ATOM 917 O O . ASP A 1 114 ? 13.259 6.662 2.675 1.00 95.81 114 ASP A O 1
ATOM 921 N N . LEU A 1 115 ? 11.594 8.084 2.177 1.00 97.62 115 LEU A N 1
ATOM 922 C CA . LEU A 1 115 ? 10.783 7.101 1.458 1.00 97.62 115 LEU A CA 1
ATOM 923 C C . LEU A 1 115 ? 11.427 6.595 0.155 1.00 97.62 115 LEU A C 1
ATOM 925 O O . LEU A 1 115 ? 11.175 5.458 -0.240 1.00 97.62 115 LEU A O 1
ATOM 929 N N . ARG A 1 116 ? 12.275 7.399 -0.504 1.00 95.75 116 ARG A N 1
ATOM 930 C CA . ARG A 1 116 ? 13.030 7.011 -1.713 1.00 95.75 116 ARG A CA 1
ATOM 931 C C . ARG A 1 116 ? 14.256 6.131 -1.413 1.00 95.75 116 ARG A C 1
ATOM 933 O O . ARG A 1 116 ? 14.889 5.680 -2.363 1.00 95.75 116 ARG A O 1
ATOM 940 N N . LYS A 1 117 ? 14.628 5.897 -0.145 1.00 95.94 117 LYS A N 1
ATOM 941 C CA . LYS A 1 117 ? 15.837 5.125 0.205 1.00 95.94 117 LYS A CA 1
ATOM 942 C C . LYS A 1 117 ? 15.728 3.670 -0.279 1.00 95.94 117 LYS A C 1
ATOM 944 O O . LYS A 1 117 ? 14.831 2.965 0.185 1.00 95.94 117 LYS A O 1
ATOM 949 N N . PRO A 1 118 ? 16.636 3.204 -1.157 1.00 95.19 118 PRO A N 1
ATOM 950 C CA . PRO A 1 118 ? 16.591 1.842 -1.671 1.00 95.19 118 PRO A CA 1
ATOM 951 C C . PRO A 1 118 ? 17.341 0.848 -0.771 1.00 95.19 118 PRO A C 1
ATOM 953 O O . PRO A 1 118 ? 18.210 1.232 0.017 1.00 95.19 118 PRO A O 1
ATOM 956 N N . TYR A 1 119 ? 17.069 -0.449 -0.956 1.00 94.81 119 TYR A N 1
ATOM 957 C CA . TYR A 1 119 ? 17.748 -1.550 -0.249 1.00 94.81 119 TYR A CA 1
ATOM 958 C C . TYR A 1 119 ? 18.405 -2.577 -1.195 1.00 94.81 119 TYR A C 1
ATOM 960 O O . TYR A 1 119 ? 18.124 -3.776 -1.107 1.00 94.81 119 TYR A O 1
ATOM 968 N N . PRO A 1 120 ? 19.313 -2.160 -2.094 1.00 91.88 120 PRO A N 1
ATOM 969 C CA . PRO A 1 120 ? 19.755 -2.978 -3.229 1.00 91.88 120 PRO A CA 1
ATOM 970 C C . PRO A 1 120 ? 20.531 -4.249 -2.840 1.00 91.88 120 PRO A C 1
ATOM 972 O O . PRO A 1 120 ? 20.591 -5.197 -3.615 1.00 91.88 120 PRO A O 1
ATOM 975 N N . PHE A 1 121 ? 21.108 -4.298 -1.634 1.00 91.81 121 PHE A N 1
ATOM 976 C CA . PHE A 1 121 ? 21.822 -5.475 -1.120 1.00 91.81 121 PHE A CA 1
ATOM 977 C C . PHE A 1 121 ? 20.942 -6.429 -0.303 1.00 91.81 121 PHE A C 1
ATOM 979 O O . PHE A 1 121 ? 21.406 -7.498 0.088 1.00 91.81 121 PHE A O 1
ATOM 986 N N . LEU A 1 122 ? 19.695 -6.049 -0.009 1.00 93.81 122 LEU A N 1
ATOM 987 C CA . LEU A 1 122 ? 18.789 -6.830 0.841 1.00 93.81 122 LEU A CA 1
ATOM 988 C C . LEU A 1 122 ? 17.647 -7.489 0.053 1.00 93.81 122 LEU A C 1
ATOM 990 O O . LEU A 1 122 ? 17.077 -8.471 0.530 1.00 93.81 122 LEU A O 1
ATOM 994 N N . ARG A 1 123 ? 17.356 -6.992 -1.154 1.00 94.25 123 ARG A N 1
ATOM 995 C CA . ARG A 1 123 ? 16.305 -7.478 -2.062 1.00 94.25 123 ARG A CA 1
ATOM 996 C C . ARG A 1 123 ? 16.829 -7.670 -3.485 1.00 94.25 123 ARG A C 1
ATOM 998 O O . ARG A 1 123 ? 17.845 -7.092 -3.864 1.00 94.25 123 ARG A O 1
ATOM 1005 N N . GLY A 1 124 ? 16.105 -8.441 -4.290 1.00 91.69 124 GLY A N 1
ATOM 1006 C CA . GLY A 1 124 ? 16.489 -8.703 -5.679 1.00 91.69 124 GLY A CA 1
ATOM 1007 C C . GLY A 1 124 ? 17.754 -9.560 -5.797 1.00 91.69 124 GLY A C 1
ATOM 1008 O O . GLY A 1 124 ? 18.015 -10.428 -4.961 1.00 91.69 124 GLY A O 1
ATOM 1009 N N . ASN A 1 125 ? 18.519 -9.372 -6.875 1.00 89.38 125 ASN A N 1
ATOM 1010 C CA . ASN A 1 125 ? 19.724 -10.156 -7.156 1.00 89.38 125 ASN A CA 1
ATOM 1011 C C . ASN A 1 125 ? 20.793 -9.345 -7.919 1.00 89.38 125 ASN A C 1
ATOM 1013 O O . ASN A 1 125 ? 20.582 -8.196 -8.304 1.00 89.38 125 ASN A O 1
ATOM 1017 N N . LYS A 1 126 ? 21.958 -9.963 -8.171 1.00 88.62 126 LYS A N 1
ATOM 1018 C CA . LYS A 1 126 ? 23.078 -9.322 -8.890 1.00 88.62 126 LYS A CA 1
ATOM 1019 C C . LYS A 1 126 ? 22.696 -8.809 -10.284 1.00 88.62 126 LYS A C 1
ATOM 1021 O O . LYS A 1 126 ? 23.249 -7.809 -10.725 1.00 88.62 126 LYS A O 1
ATOM 1026 N N . PHE A 1 127 ? 21.760 -9.468 -10.968 1.00 88.12 127 PHE A N 1
ATOM 1027 C CA . PHE A 1 127 ? 21.307 -9.047 -12.291 1.00 88.12 127 PHE A CA 1
ATOM 1028 C C . PHE A 1 127 ? 20.445 -7.785 -12.225 1.00 88.12 127 PHE A C 1
ATOM 1030 O O . PHE A 1 127 ? 20.579 -6.923 -13.085 1.00 88.12 127 PHE A O 1
ATOM 1037 N N . THR A 1 128 ? 19.588 -7.637 -11.213 1.00 90.12 128 THR A N 1
ATOM 1038 C CA . THR A 1 128 ? 18.780 -6.420 -11.048 1.00 90.12 128 THR A CA 1
ATOM 1039 C C . THR A 1 128 ? 19.589 -5.251 -10.490 1.00 90.12 128 THR A C 1
ATOM 1041 O O . THR A 1 128 ? 19.306 -4.107 -10.832 1.00 90.12 128 THR A O 1
ATOM 1044 N N . PHE A 1 129 ? 20.620 -5.540 -9.687 1.00 90.94 129 PHE A N 1
ATOM 1045 C CA . PHE A 1 129 ? 21.485 -4.546 -9.041 1.00 90.94 129 PHE A CA 1
ATOM 1046 C C . PHE A 1 129 ? 22.105 -3.547 -10.031 1.00 90.94 129 PHE A C 1
ATOM 1048 O O . PHE A 1 129 ? 22.128 -2.348 -9.773 1.00 90.94 129 PHE A O 1
ATOM 1055 N N . GLN A 1 130 ? 22.545 -4.017 -11.203 1.00 91.81 130 GLN A N 1
ATOM 1056 C CA . GLN A 1 130 ? 23.155 -3.160 -12.233 1.00 91.81 130 GLN A CA 1
ATOM 1057 C C . GLN A 1 130 ? 22.188 -2.111 -12.824 1.00 91.81 130 GLN A C 1
ATOM 1059 O O . GLN A 1 130 ? 22.622 -1.182 -13.497 1.00 91.81 130 GLN A O 1
ATOM 1064 N N . TYR A 1 131 ? 20.879 -2.260 -12.591 1.00 92.56 131 TYR A N 1
ATOM 1065 C CA . TYR A 1 131 ? 19.834 -1.378 -13.113 1.00 92.56 131 TYR A CA 1
ATOM 1066 C C . TYR A 1 131 ? 19.205 -0.479 -12.038 1.00 92.56 131 TYR A C 1
ATOM 1068 O O . TYR A 1 131 ? 18.235 0.218 -12.335 1.00 92.56 131 TYR A O 1
ATOM 1076 N N . GLU A 1 132 ? 19.721 -0.474 -10.803 1.00 92.31 132 GLU A N 1
ATOM 1077 C CA . GLU A 1 132 ? 19.185 0.354 -9.709 1.00 92.31 132 GLU A CA 1
ATOM 1078 C C . GLU A 1 132 ? 19.171 1.843 -10.070 1.00 92.31 132 GLU A C 1
ATOM 1080 O O . GLU A 1 132 ? 18.139 2.491 -9.922 1.00 92.31 132 GLU A O 1
ATOM 1085 N N . GLU A 1 133 ? 20.268 2.365 -10.624 1.00 90.12 133 GLU A N 1
ATOM 1086 C CA . GLU A 1 133 ? 20.376 3.787 -10.982 1.00 90.12 133 GLU A CA 1
ATOM 1087 C C . GLU A 1 133 ? 19.543 4.160 -12.213 1.00 90.12 133 GLU A C 1
ATOM 1089 O O . GLU A 1 133 ? 18.906 5.208 -12.245 1.00 90.12 133 GLU A O 1
ATOM 1094 N N . SER A 1 134 ? 19.538 3.305 -13.239 1.00 91.00 134 SER A N 1
ATOM 1095 C CA . SER A 1 134 ? 18.927 3.632 -14.533 1.00 91.00 134 SER A CA 1
ATOM 1096 C C . SER A 1 134 ? 17.430 3.344 -14.596 1.00 91.00 134 SER A C 1
ATOM 1098 O O . SER A 1 134 ? 16.718 3.977 -15.375 1.00 91.00 134 SER A O 1
ATOM 1100 N N . ARG A 1 135 ? 16.941 2.366 -13.822 1.00 91.25 135 ARG A N 1
ATOM 1101 C CA . ARG A 1 135 ? 15.562 1.865 -13.927 1.00 91.25 135 ARG A CA 1
ATOM 1102 C C . ARG A 1 135 ? 14.821 1.771 -12.597 1.00 91.25 135 ARG A C 1
ATOM 1104 O O . ARG A 1 135 ? 13.615 1.552 -12.643 1.00 91.25 135 ARG A O 1
ATOM 1111 N N . ALA A 1 136 ? 15.508 1.876 -11.455 1.00 93.75 136 ALA A N 1
ATOM 1112 C CA . ALA A 1 136 ? 14.934 1.734 -10.112 1.00 93.75 136 ALA A CA 1
ATOM 1113 C C . ALA A 1 136 ? 13.892 0.590 -10.005 1.00 93.75 136 ALA A C 1
ATOM 1115 O O . ALA A 1 136 ? 12.745 0.828 -9.615 1.00 93.75 136 ALA A O 1
ATOM 1116 N N . PRO A 1 137 ? 14.250 -0.662 -10.368 1.00 95.88 137 PRO A N 1
ATOM 1117 C CA . PRO A 1 137 ? 13.286 -1.740 -10.612 1.00 95.88 137 PRO A CA 1
ATOM 1118 C C . PRO A 1 137 ? 12.408 -2.081 -9.401 1.00 95.88 137 PRO A C 1
ATOM 1120 O O . PRO A 1 137 ? 11.320 -2.619 -9.559 1.00 95.88 137 PRO A O 1
ATOM 1123 N N . PHE A 1 138 ? 12.837 -1.741 -8.191 1.00 97.38 138 PHE A N 1
ATOM 1124 C CA . PHE A 1 138 ? 12.109 -2.021 -6.957 1.00 97.38 138 PHE A CA 1
ATOM 1125 C C . PHE A 1 138 ? 11.573 -0.762 -6.270 1.00 97.38 138 PHE A C 1
ATOM 1127 O O . PHE A 1 138 ? 11.243 -0.818 -5.088 1.00 97.38 138 PHE A O 1
ATOM 1134 N N . PHE A 1 139 ? 11.452 0.362 -6.987 1.00 97.06 139 PHE A N 1
ATOM 1135 C CA . PHE A 1 139 ? 10.939 1.608 -6.414 1.00 97.06 139 PHE A CA 1
ATOM 1136 C C . PHE A 1 139 ? 9.626 1.392 -5.652 1.00 97.06 139 PHE A C 1
ATOM 1138 O O . PHE A 1 139 ? 9.534 1.763 -4.486 1.00 97.06 139 PHE A O 1
ATOM 1145 N N . GLY A 1 140 ? 8.629 0.738 -6.262 1.00 98.06 140 GLY A N 1
ATOM 1146 C CA . GLY A 1 140 ? 7.351 0.495 -5.590 1.00 98.06 140 GLY A CA 1
ATOM 1147 C C . GLY A 1 140 ? 7.460 -0.391 -4.341 1.00 98.06 140 GLY A C 1
ATOM 1148 O O . GLY A 1 140 ? 6.740 -0.170 -3.365 1.00 98.06 140 GLY A O 1
ATOM 1149 N N . LEU A 1 141 ? 8.384 -1.356 -4.333 1.00 98.56 141 LEU A N 1
ATOM 1150 C CA . LEU A 1 141 ? 8.627 -2.225 -3.183 1.00 98.56 141 LEU A CA 1
ATOM 1151 C C . LEU A 1 141 ? 9.236 -1.445 -2.018 1.00 98.56 141 LEU A C 1
ATOM 1153 O O . LEU A 1 141 ? 8.711 -1.479 -0.907 1.00 98.56 141 LEU A O 1
ATOM 1157 N N . ASP A 1 142 ? 10.314 -0.710 -2.283 1.00 98.56 142 ASP A N 1
ATOM 1158 C CA . ASP A 1 142 ? 10.994 0.081 -1.258 1.00 98.56 142 ASP A CA 1
ATOM 1159 C C . ASP A 1 142 ? 10.093 1.197 -0.741 1.00 98.56 142 ASP A C 1
ATOM 1161 O O . ASP A 1 142 ? 10.014 1.411 0.464 1.00 98.56 142 ASP A O 1
ATOM 1165 N N . TRP A 1 143 ? 9.340 1.852 -1.627 1.00 98.62 143 TRP A N 1
ATOM 1166 C CA . TRP A 1 143 ? 8.401 2.907 -1.259 1.00 98.62 143 TRP A CA 1
ATOM 1167 C C . TRP A 1 143 ? 7.346 2.416 -0.264 1.00 98.62 143 TRP A C 1
ATOM 1169 O O . TRP A 1 143 ? 7.139 3.031 0.781 1.00 98.62 143 TRP A O 1
ATOM 1179 N N . THR A 1 144 ? 6.697 1.284 -0.555 1.00 98.88 144 THR A N 1
ATOM 1180 C CA . THR A 1 144 ? 5.659 0.722 0.327 1.00 98.88 144 THR A CA 1
ATOM 1181 C C . THR A 1 144 ? 6.229 0.232 1.659 1.00 98.88 144 THR A C 1
ATOM 1183 O O . THR A 1 144 ? 5.657 0.527 2.711 1.00 98.88 144 THR A O 1
ATOM 1186 N N . ARG A 1 145 ? 7.392 -0.432 1.641 1.00 98.75 145 ARG A N 1
ATOM 1187 C CA . ARG A 1 145 ? 8.127 -0.846 2.848 1.00 98.75 145 ARG A CA 1
ATOM 1188 C C . ARG A 1 145 ? 8.543 0.347 3.713 1.00 98.75 145 ARG A C 1
ATOM 1190 O O . ARG A 1 145 ? 8.325 0.331 4.924 1.00 98.75 145 ARG A O 1
ATOM 1197 N N . ASN A 1 146 ? 9.073 1.406 3.101 1.00 98.81 146 ASN A N 1
ATOM 1198 C CA . ASN A 1 146 ? 9.504 2.615 3.801 1.00 98.81 146 ASN A CA 1
ATOM 1199 C C . ASN A 1 146 ? 8.337 3.366 4.438 1.00 98.81 146 ASN A C 1
ATOM 1201 O O . ASN A 1 146 ? 8.471 3.819 5.571 1.00 98.81 146 ASN A O 1
ATOM 1205 N N . ILE A 1 147 ? 7.183 3.454 3.765 1.00 98.81 147 ILE A N 1
ATOM 1206 C CA . ILE A 1 147 ? 5.978 4.052 4.359 1.00 98.81 147 ILE A CA 1
ATOM 1207 C C . ILE A 1 147 ? 5.560 3.276 5.614 1.00 98.81 147 ILE A C 1
ATOM 1209 O O . ILE A 1 147 ? 5.329 3.879 6.664 1.00 98.81 147 ILE A O 1
ATOM 1213 N N . ALA A 1 148 ? 5.477 1.946 5.524 1.00 98.62 148 ALA A N 1
ATOM 1214 C CA . ALA A 1 148 ? 5.090 1.122 6.666 1.00 98.62 148 ALA A CA 1
ATOM 1215 C C . ALA A 1 148 ? 6.098 1.225 7.814 1.00 98.62 148 ALA A C 1
ATOM 1217 O O . ALA A 1 148 ? 5.702 1.375 8.969 1.00 98.62 148 ALA A O 1
ATOM 1218 N N . LYS A 1 149 ? 7.397 1.220 7.496 1.00 98.38 149 LYS A N 1
ATOM 1219 C CA . LYS A 1 149 ? 8.473 1.430 8.467 1.00 98.38 149 LYS A CA 1
ATOM 1220 C C . LYS A 1 149 ? 8.342 2.784 9.164 1.00 98.38 149 LYS A C 1
ATOM 1222 O O . LYS A 1 149 ? 8.268 2.804 10.384 1.00 98.38 149 LYS A O 1
ATOM 1227 N N . GLU A 1 150 ? 8.264 3.891 8.429 1.00 97.69 150 GLU A N 1
ATOM 1228 C CA . GLU A 1 150 ? 8.140 5.240 9.005 1.00 97.69 150 GLU A CA 1
ATOM 1229 C C . GLU A 1 150 ? 6.900 5.370 9.902 1.00 97.69 150 GLU A C 1
ATOM 1231 O O . GLU A 1 150 ? 6.984 5.916 11.004 1.00 97.69 150 GLU A O 1
ATOM 1236 N N . LEU A 1 151 ? 5.750 4.831 9.473 1.00 97.06 151 LEU A N 1
ATOM 1237 C CA . LEU A 1 151 ? 4.529 4.857 10.281 1.00 97.06 151 LEU A CA 1
ATOM 1238 C C . LEU A 1 151 ? 4.679 4.037 11.569 1.00 97.06 151 LEU A C 1
ATOM 1240 O O . LEU A 1 151 ? 4.305 4.504 12.646 1.00 97.06 151 LEU A O 1
ATOM 1244 N N . ALA A 1 152 ? 5.238 2.831 11.470 1.00 96.75 152 ALA A N 1
ATOM 1245 C CA . ALA A 1 152 ? 5.441 1.953 12.613 1.00 96.75 152 ALA A CA 1
ATOM 1246 C C . ALA A 1 152 ? 6.477 2.517 13.596 1.00 96.75 152 ALA A C 1
ATOM 1248 O O . ALA A 1 152 ? 6.252 2.489 14.805 1.00 96.75 152 ALA A O 1
ATOM 1249 N N . GLU A 1 153 ? 7.585 3.073 13.107 1.00 96.50 153 GLU A N 1
ATOM 1250 C CA . GLU A 1 153 ? 8.607 3.715 13.940 1.00 96.50 153 GLU A CA 1
ATOM 1251 C C . GLU A 1 153 ? 8.035 4.937 14.672 1.00 96.50 153 GLU A C 1
ATOM 1253 O O . GLU A 1 153 ? 8.283 5.113 15.867 1.00 96.50 153 GLU A O 1
ATOM 1258 N N . GLU A 1 154 ? 7.193 5.734 14.006 1.00 95.50 154 GLU A N 1
ATOM 1259 C CA . GLU A 1 154 ? 6.506 6.862 14.638 1.00 95.50 154 GLU A CA 1
ATOM 1260 C C . GLU A 1 154 ? 5.493 6.405 15.696 1.00 95.50 154 GLU A C 1
ATOM 1262 O O . GLU A 1 154 ? 5.418 7.010 16.768 1.00 95.50 154 GLU A O 1
ATOM 1267 N N . LYS A 1 155 ? 4.743 5.327 15.438 1.00 94.88 155 LYS A N 1
ATOM 1268 C CA . LYS A 1 155 ? 3.744 4.788 16.372 1.00 94.88 155 LYS A CA 1
ATOM 1269 C C . LYS A 1 155 ? 4.380 4.131 17.598 1.00 94.88 155 LYS A C 1
ATOM 1271 O O . LYS A 1 155 ? 3.966 4.396 18.725 1.00 94.88 155 LYS A O 1
ATOM 1276 N N . TYR A 1 156 ? 5.376 3.277 17.378 1.00 95.44 156 TYR A N 1
ATOM 1277 C CA . TYR A 1 156 ? 5.952 2.399 18.399 1.00 95.44 156 TYR A CA 1
ATOM 1278 C C . TYR A 1 156 ? 7.244 2.920 19.021 1.00 95.44 156 TYR A C 1
ATOM 1280 O O . TYR A 1 156 ? 7.724 2.326 19.985 1.00 95.44 156 TYR A O 1
ATOM 1288 N N . LYS A 1 157 ? 7.815 4.003 18.482 1.00 94.12 157 LYS A N 1
ATOM 1289 C CA . LYS A 1 157 ? 9.042 4.638 18.989 1.00 94.12 157 LYS A CA 1
ATOM 1290 C C . LYS A 1 157 ? 10.224 3.671 19.103 1.00 94.12 157 LYS A C 1
ATOM 1292 O O . LYS A 1 157 ? 11.036 3.760 20.019 1.00 94.12 157 LYS A O 1
ATOM 1297 N N . LYS A 1 158 ? 10.326 2.748 18.147 1.00 96.06 158 LYS A N 1
ATOM 1298 C CA . LYS A 1 158 ? 11.429 1.791 18.003 1.00 96.06 158 LYS A CA 1
ATOM 1299 C C . LYS A 1 158 ? 11.729 1.577 16.530 1.00 96.06 158 LYS A C 1
ATOM 1301 O O . LYS A 1 158 ? 10.831 1.756 15.720 1.00 96.06 158 LYS A O 1
ATOM 1306 N N . ASN A 1 159 ? 12.942 1.135 16.216 1.00 96.12 159 ASN A N 1
ATOM 1307 C CA . ASN A 1 159 ? 13.352 0.851 14.842 1.00 96.12 159 ASN A CA 1
ATOM 1308 C C . ASN A 1 159 ? 12.753 -0.466 14.331 1.00 96.12 159 ASN A C 1
ATOM 1310 O O . ASN A 1 159 ? 12.657 -1.442 15.081 1.00 96.12 159 ASN A O 1
ATOM 1314 N N . PHE A 1 160 ? 12.426 -0.506 13.042 1.00 97.25 160 PHE A N 1
ATOM 1315 C CA . PHE A 1 160 ? 11.979 -1.715 12.351 1.00 97.25 160 PHE A CA 1
ATOM 1316 C C . PHE A 1 160 ? 12.885 -2.032 11.163 1.00 97.25 160 PHE A C 1
ATOM 1318 O O . PHE A 1 160 ? 13.412 -1.145 10.491 1.00 97.25 160 PHE A O 1
ATOM 1325 N N . PHE A 1 161 ? 13.054 -3.323 10.879 1.00 96.94 161 PHE A N 1
ATOM 1326 C CA . PHE A 1 161 ? 13.728 -3.754 9.660 1.00 96.94 161 PHE A CA 1
ATOM 1327 C C . PHE A 1 161 ? 12.844 -3.450 8.446 1.00 96.94 161 PHE A C 1
ATOM 1329 O O . PHE A 1 161 ? 11.615 -3.472 8.554 1.00 96.94 161 PHE A O 1
ATOM 1336 N N . TYR A 1 162 ? 13.450 -3.183 7.292 1.00 94.12 162 TYR A N 1
ATOM 1337 C CA . TYR A 1 162 ? 12.737 -2.652 6.125 1.00 94.12 162 TYR A CA 1
ATOM 1338 C C . TYR A 1 162 ? 11.564 -3.530 5.643 1.00 94.12 162 TYR A C 1
ATOM 1340 O O . TYR A 1 162 ? 10.565 -3.005 5.173 1.00 94.12 162 TYR A O 1
ATOM 1348 N N . ASN A 1 163 ? 11.642 -4.851 5.820 1.00 96.94 163 ASN A N 1
ATOM 1349 C CA . ASN A 1 163 ? 10.621 -5.815 5.399 1.00 96.94 163 ASN A CA 1
ATOM 1350 C C . ASN A 1 163 ? 9.743 -6.352 6.552 1.00 96.94 163 ASN A C 1
ATOM 1352 O O . ASN A 1 163 ? 9.040 -7.345 6.384 1.00 96.94 163 ASN A O 1
ATOM 1356 N N . SER A 1 164 ? 9.777 -5.724 7.736 1.00 97.81 164 SER A N 1
ATOM 1357 C CA . SER A 1 164 ? 9.074 -6.231 8.939 1.00 97.81 164 SER A CA 1
ATOM 1358 C C . SER A 1 164 ? 7.550 -6.312 8.778 1.00 97.81 164 SER A C 1
ATOM 1360 O O . SER A 1 164 ? 6.881 -6.981 9.561 1.00 97.81 164 SER A O 1
ATOM 1362 N N . HIS A 1 165 ? 7.009 -5.599 7.791 1.00 98.50 165 HIS A N 1
ATOM 1363 C CA . HIS A 1 165 ? 5.579 -5.482 7.519 1.00 98.50 165 HIS A CA 1
ATOM 1364 C C . HIS A 1 165 ? 5.160 -6.212 6.235 1.00 98.50 165 HIS A C 1
ATOM 1366 O O . HIS A 1 165 ? 4.033 -6.052 5.771 1.00 98.50 165 HIS A O 1
ATOM 1372 N N . ASP A 1 166 ? 6.045 -7.014 5.644 1.00 98.81 166 ASP A N 1
ATOM 1373 C CA . ASP A 1 166 ? 5.704 -7.821 4.478 1.00 98.81 166 ASP A CA 1
ATOM 1374 C C . ASP A 1 166 ? 4.696 -8.915 4.861 1.00 98.81 166 ASP A C 1
ATOM 1376 O O . ASP A 1 166 ? 4.829 -9.584 5.891 1.00 98.81 166 ASP A O 1
ATOM 1380 N N . VAL A 1 167 ? 3.699 -9.142 4.007 1.00 98.62 167 VAL A N 1
ATOM 1381 C CA . VAL A 1 167 ? 2.865 -10.346 4.081 1.00 98.62 167 VAL A CA 1
ATOM 1382 C C . VAL A 1 167 ? 3.549 -11.434 3.261 1.00 98.62 167 VAL A C 1
ATOM 1384 O O . VAL A 1 167 ? 3.474 -11.436 2.035 1.00 98.62 167 VAL A O 1
ATOM 1387 N N . THR A 1 168 ? 4.223 -12.357 3.942 1.00 98.38 168 THR A N 1
ATOM 1388 C CA . THR A 1 168 ? 5.015 -13.427 3.306 1.00 98.38 168 THR A CA 1
ATOM 1389 C C . THR A 1 168 ? 4.392 -14.813 3.433 1.00 98.38 168 THR A C 1
ATOM 1391 O O . THR A 1 168 ? 4.938 -15.784 2.916 1.00 98.38 168 THR A O 1
ATOM 1394 N N . PHE A 1 169 ? 3.252 -14.924 4.117 1.00 97.75 169 PHE A N 1
ATOM 1395 C CA . PHE A 1 169 ? 2.605 -16.198 4.401 1.00 97.75 169 PHE A CA 1
ATOM 1396 C C . PHE A 1 169 ? 1.102 -16.143 4.123 1.00 97.75 169 PHE A C 1
ATOM 1398 O O . PHE A 1 169 ? 0.413 -15.225 4.572 1.00 97.75 169 PHE A O 1
ATOM 1405 N N . SER A 1 170 ? 0.609 -17.157 3.415 1.00 97.81 170 SER A N 1
ATOM 1406 C CA . SER A 1 170 ? -0.810 -17.437 3.214 1.00 97.81 170 SER A CA 1
ATOM 1407 C C . SER A 1 170 ? -1.007 -18.924 2.922 1.00 97.81 170 SER A C 1
ATOM 1409 O O . SER A 1 170 ? -0.159 -19.535 2.275 1.00 97.81 170 SER A O 1
ATOM 1411 N N . PHE A 1 171 ? -2.140 -19.507 3.329 1.00 97.62 171 PHE A N 1
ATOM 1412 C CA . PHE A 1 171 ? -2.509 -20.858 2.886 1.00 97.62 171 PHE A CA 1
ATOM 1413 C C . PHE A 1 171 ? -3.152 -20.867 1.489 1.00 97.62 171 PHE A C 1
ATOM 1415 O O . PHE A 1 171 ? -3.470 -21.933 0.963 1.00 97.62 171 PHE A O 1
ATOM 1422 N N . LYS A 1 172 ? -3.397 -19.693 0.893 1.00 98.06 172 LYS A N 1
ATOM 1423 C CA . LYS A 1 172 ? -4.110 -19.542 -0.387 1.00 98.06 172 LYS A CA 1
ATOM 1424 C C . LYS A 1 172 ? -3.191 -19.444 -1.595 1.00 98.06 172 LYS A C 1
ATOM 1426 O O . LYS A 1 172 ? -3.621 -19.742 -2.707 1.00 98.06 172 LYS A O 1
ATOM 1431 N N . ALA A 1 173 ? -1.945 -19.031 -1.388 1.00 98.19 173 ALA A N 1
ATOM 1432 C CA . ALA A 1 173 ? -0.957 -18.902 -2.446 1.00 98.19 173 ALA A CA 1
ATOM 1433 C C . ALA A 1 173 ? 0.465 -18.943 -1.887 1.00 98.19 173 ALA A C 1
ATOM 1435 O O . ALA A 1 173 ? 0.717 -18.511 -0.763 1.00 98.19 173 ALA A O 1
ATOM 1436 N N . GLU A 1 174 ? 1.397 -19.420 -2.708 1.00 98.19 174 GLU A N 1
ATOM 1437 C CA . GLU A 1 174 ? 2.823 -19.360 -2.411 1.00 98.19 174 GLU A CA 1
ATOM 1438 C C . GLU A 1 174 ? 3.350 -17.932 -2.601 1.00 98.19 174 GLU A C 1
ATOM 1440 O O . GLU A 1 174 ? 3.040 -17.254 -3.585 1.00 98.19 174 GLU A O 1
ATOM 1445 N N . TYR A 1 175 ? 4.155 -17.479 -1.644 1.00 98.50 175 TYR A N 1
ATOM 1446 C CA . TYR A 1 175 ? 4.826 -16.190 -1.709 1.00 98.50 175 TYR A CA 1
ATOM 1447 C C . TYR A 1 175 ? 6.128 -16.303 -2.503 1.00 98.50 175 TYR A C 1
ATOM 1449 O O . TYR A 1 175 ? 7.021 -17.071 -2.147 1.00 98.50 175 TYR A O 1
ATOM 1457 N N . VAL A 1 176 ? 6.285 -15.470 -3.530 1.00 98.19 176 VAL A N 1
ATOM 1458 C CA . VAL A 1 176 ? 7.541 -15.353 -4.274 1.00 98.19 176 VAL A CA 1
ATOM 1459 C C . VAL A 1 176 ? 8.348 -14.185 -3.719 1.00 98.19 176 VAL A C 1
ATOM 1461 O O . VAL A 1 176 ? 7.874 -13.047 -3.686 1.00 98.19 176 VAL A O 1
ATOM 1464 N N . LYS A 1 177 ? 9.589 -14.454 -3.295 1.00 97.25 177 LYS A N 1
ATOM 1465 C CA . LYS A 1 177 ? 10.466 -13.462 -2.654 1.00 97.25 177 LYS A CA 1
ATOM 1466 C C . LYS A 1 177 ? 10.537 -12.155 -3.451 1.00 97.25 177 LYS A C 1
ATOM 1468 O O . LYS A 1 177 ? 10.807 -12.172 -4.649 1.00 97.25 177 LYS A O 1
ATOM 1473 N N . ASP A 1 178 ? 10.309 -11.042 -2.750 1.00 96.25 178 ASP A N 1
ATOM 1474 C CA . ASP A 1 178 ? 10.283 -9.661 -3.257 1.00 96.25 178 ASP A CA 1
ATOM 1475 C C . ASP A 1 178 ? 9.212 -9.370 -4.324 1.00 96.25 178 ASP A C 1
ATOM 1477 O O . ASP A 1 178 ? 9.004 -8.212 -4.656 1.00 96.25 178 ASP A O 1
ATOM 1481 N N . ARG A 1 179 ? 8.472 -10.375 -4.808 1.00 97.75 179 ARG A N 1
ATOM 1482 C CA . ARG A 1 179 ? 7.380 -10.216 -5.780 1.00 97.75 179 ARG A CA 1
ATOM 1483 C C . ARG A 1 179 ? 6.006 -10.263 -5.125 1.00 97.75 179 ARG A C 1
ATOM 1485 O O . ARG A 1 179 ? 5.103 -9.557 -5.564 1.00 97.75 179 ARG A O 1
ATOM 1492 N N . GLY A 1 180 ? 5.839 -11.056 -4.072 1.00 98.56 180 GLY A N 1
ATOM 1493 C CA . GLY A 1 180 ? 4.543 -11.258 -3.436 1.00 98.56 180 GLY A CA 1
ATOM 1494 C C . GLY A 1 180 ? 3.782 -12.456 -3.980 1.00 98.56 180 GLY A C 1
ATOM 1495 O O . GLY A 1 180 ? 4.374 -13.463 -4.369 1.00 98.56 180 GLY A O 1
ATOM 1496 N N . PHE A 1 181 ? 2.459 -12.340 -3.990 1.00 98.81 181 PHE A N 1
ATOM 1497 C CA . PHE A 1 181 ? 1.554 -13.384 -4.468 1.00 98.81 181 PHE A CA 1
ATOM 1498 C C . PHE A 1 181 ? 1.089 -13.080 -5.897 1.00 98.81 181 PHE A C 1
ATOM 1500 O O . PHE A 1 181 ? 1.033 -11.900 -6.261 1.00 98.81 181 PHE A O 1
ATOM 1507 N N . PRO A 1 182 ? 0.727 -14.096 -6.699 1.00 98.62 182 PRO A N 1
ATOM 1508 C CA . PRO A 1 182 ? 0.073 -13.878 -7.987 1.00 98.62 182 PRO A CA 1
ATOM 1509 C C . PRO A 1 182 ? -1.179 -13.010 -7.827 1.00 98.62 182 PRO A C 1
ATOM 1511 O O . PRO A 1 182 ? -1.944 -13.201 -6.873 1.00 98.62 182 PRO A O 1
ATOM 1514 N N . ILE A 1 183 ? -1.379 -12.040 -8.723 1.00 98.50 183 ILE A N 1
ATOM 1515 C CA . ILE A 1 183 ? -2.452 -11.044 -8.598 1.00 98.50 183 ILE A CA 1
ATOM 1516 C C . ILE A 1 183 ? -3.828 -11.710 -8.490 1.00 98.50 183 ILE A C 1
ATOM 1518 O O . ILE A 1 183 ? -4.616 -11.347 -7.625 1.00 98.50 183 ILE A O 1
ATOM 1522 N N . GLU A 1 184 ? -4.099 -12.758 -9.262 1.00 98.19 184 GLU A N 1
ATOM 1523 C CA . GLU A 1 184 ? -5.366 -13.491 -9.264 1.00 98.19 184 GLU A CA 1
ATOM 1524 C C . GLU A 1 184 ? -5.689 -14.162 -7.919 1.00 98.19 184 GLU A C 1
ATOM 1526 O O . GLU A 1 184 ? -6.853 -14.427 -7.620 1.00 98.19 184 GLU A O 1
ATOM 1531 N N . LYS A 1 185 ? -4.678 -14.392 -7.072 1.00 98.56 185 LYS A N 1
ATOM 1532 C CA . LYS A 1 185 ? -4.835 -14.972 -5.731 1.00 98.56 185 LYS A CA 1
ATOM 1533 C C . LYS A 1 185 ? -5.039 -13.945 -4.627 1.00 98.56 185 LYS A C 1
ATOM 1535 O O . LYS A 1 185 ? -5.389 -14.314 -3.506 1.00 98.56 185 LYS A O 1
ATOM 1540 N N . ILE A 1 186 ? -4.886 -12.660 -4.924 1.00 98.62 186 ILE A N 1
ATOM 1541 C CA . ILE A 1 186 ? -4.972 -11.588 -3.931 1.00 98.62 186 ILE A CA 1
ATOM 1542 C C . ILE A 1 186 ? -6.316 -11.524 -3.196 1.00 98.62 186 ILE A C 1
ATOM 1544 O O . ILE A 1 186 ? -6.281 -11.351 -1.975 1.00 98.62 186 ILE A O 1
ATOM 1548 N N . PRO A 1 187 ? -7.488 -11.719 -3.832 1.00 98.69 187 PRO A N 1
ATOM 1549 C CA . PRO A 1 187 ? -8.750 -11.751 -3.097 1.00 98.69 187 PRO A CA 1
ATOM 1550 C C . PRO A 1 187 ? -8.804 -12.879 -2.060 1.00 98.69 187 PRO A C 1
ATOM 1552 O O . PRO A 1 187 ? -9.287 -12.663 -0.950 1.00 98.69 187 PRO A O 1
ATOM 1555 N N . GLU A 1 188 ? -8.280 -14.065 -2.387 1.00 98.56 188 GLU A N 1
ATOM 1556 C CA . GLU A 1 188 ? -8.241 -15.209 -1.470 1.00 98.56 188 GLU A CA 1
ATOM 1557 C C . GLU A 1 188 ? -7.268 -14.954 -0.309 1.00 98.56 188 GLU A C 1
ATOM 1559 O O . GLU A 1 188 ? -7.637 -15.145 0.853 1.00 98.56 188 GLU A O 1
ATOM 1564 N N . VAL A 1 189 ? -6.060 -14.466 -0.620 1.00 98.81 189 VAL A N 1
ATOM 1565 C CA . VAL A 1 189 ? -5.034 -14.102 0.370 1.00 98.81 189 VAL A CA 1
ATOM 1566 C C . VAL A 1 189 ? -5.572 -13.036 1.322 1.00 98.81 189 VAL A C 1
ATOM 1568 O O . VAL A 1 189 ? -5.522 -13.214 2.533 1.00 98.81 189 VAL A O 1
ATOM 1571 N N . LEU A 1 190 ? -6.139 -11.940 0.813 1.00 98.75 190 LEU A N 1
ATOM 1572 C CA . LEU A 1 190 ? -6.641 -10.860 1.667 1.00 98.75 190 LEU A CA 1
ATOM 1573 C C . LEU A 1 190 ? -7.875 -11.268 2.461 1.00 98.75 190 LEU A C 1
ATOM 1575 O O . LEU A 1 190 ? -8.005 -10.845 3.604 1.00 98.75 190 LEU A O 1
ATOM 1579 N N . LYS A 1 191 ? -8.744 -12.128 1.921 1.00 98.56 191 LYS A N 1
ATOM 1580 C CA . LYS A 1 191 ? -9.860 -12.685 2.694 1.00 98.56 191 LYS A CA 1
ATOM 1581 C C . LYS A 1 191 ? -9.358 -13.459 3.911 1.00 98.56 191 LYS A C 1
ATOM 1583 O O . LYS A 1 191 ? -9.894 -13.286 5.002 1.00 98.56 191 LYS A O 1
ATOM 1588 N N . GLU A 1 192 ? -8.324 -14.279 3.742 1.00 98.19 192 GLU A N 1
ATOM 1589 C CA . GLU A 1 192 ? -7.658 -14.956 4.858 1.00 98.19 192 GLU A CA 1
ATOM 1590 C C . GLU A 1 192 ? -7.023 -13.951 5.826 1.00 98.19 192 GLU A C 1
ATOM 1592 O O . GLU A 1 192 ? -7.292 -14.000 7.026 1.00 98.19 192 GLU A O 1
ATOM 1597 N N . GLN A 1 193 ? -6.235 -13.001 5.318 1.00 98.25 193 GLN A N 1
ATOM 1598 C CA . GLN A 1 193 ? -5.561 -12.016 6.161 1.00 98.25 193 GLN A CA 1
ATOM 1599 C C . GLN A 1 193 ? -6.549 -11.158 6.966 1.00 98.25 193 GLN A C 1
ATOM 1601 O O . GLN A 1 193 ? -6.274 -10.869 8.123 1.00 98.25 193 GLN A O 1
ATOM 1606 N N . THR A 1 194 ? -7.717 -10.809 6.420 1.00 97.44 194 THR A N 1
ATOM 1607 C CA . THR A 1 194 ? -8.771 -10.050 7.120 1.00 97.44 194 THR A CA 1
ATOM 1608 C C . THR A 1 194 ? -9.462 -10.849 8.225 1.00 97.44 194 THR A C 1
ATOM 1610 O O . THR A 1 194 ? -9.938 -10.262 9.198 1.00 97.44 194 THR A O 1
ATOM 1613 N N . LEU A 1 195 ? -9.530 -12.177 8.103 1.00 95.06 195 LEU A N 1
ATOM 1614 C CA . LEU A 1 195 ? -10.033 -13.042 9.175 1.00 95.06 195 LEU A CA 1
ATOM 1615 C C . LEU A 1 195 ? -9.006 -13.182 10.305 1.00 95.06 195 LEU A C 1
ATOM 1617 O O . LEU A 1 195 ? -9.378 -13.211 11.474 1.00 95.06 195 LEU A O 1
ATOM 1621 N N . LEU A 1 196 ? -7.718 -13.256 9.958 1.00 94.75 196 LEU A N 1
ATOM 1622 C CA . LEU A 1 196 ? -6.623 -13.406 10.922 1.00 94.75 196 LEU A CA 1
ATOM 1623 C C . LEU A 1 196 ? -6.244 -12.086 11.609 1.00 94.75 196 LEU A C 1
ATOM 1625 O O . LEU A 1 196 ? -5.885 -12.073 12.785 1.00 94.75 196 LEU A O 1
ATOM 1629 N N . TYR A 1 197 ? -6.316 -10.984 10.867 1.00 95.81 197 TYR A N 1
ATOM 1630 C CA . TYR A 1 197 ? -5.819 -9.665 11.245 1.00 95.81 197 TYR A CA 1
ATOM 1631 C C . TYR A 1 197 ? -6.800 -8.575 10.779 1.00 95.81 197 TYR A C 1
ATOM 1633 O O . TYR A 1 197 ? -6.509 -7.814 9.852 1.00 95.81 197 TYR A O 1
ATOM 1641 N N . PRO A 1 198 ? -7.981 -8.478 11.410 1.00 94.56 198 PRO A N 1
ATOM 1642 C CA . PRO A 1 198 ? -9.046 -7.561 10.992 1.00 94.56 198 PRO A CA 1
ATOM 1643 C C . PRO A 1 198 ? -8.650 -6.080 11.103 1.00 94.56 198 PRO A C 1
ATOM 1645 O O . PRO A 1 198 ? -9.255 -5.226 10.466 1.00 94.56 198 PRO A O 1
ATOM 1648 N N . ASN A 1 199 ? -7.612 -5.769 11.880 1.00 95.38 199 ASN A N 1
ATOM 1649 C CA . ASN A 1 199 ? -7.113 -4.421 12.126 1.00 95.38 199 ASN A CA 1
ATOM 1650 C C . ASN A 1 199 ? -6.076 -3.937 11.096 1.00 95.38 199 ASN A C 1
ATOM 1652 O O . ASN A 1 199 ? -5.298 -3.037 11.418 1.00 95.38 199 ASN A O 1
ATOM 1656 N N . ARG A 1 200 ? -6.010 -4.527 9.895 1.00 97.62 200 ARG A N 1
ATOM 1657 C CA . ARG A 1 200 ? -4.984 -4.209 8.890 1.00 97.62 200 ARG A CA 1
ATOM 1658 C C . ARG A 1 200 ? -5.555 -3.638 7.597 1.00 97.62 200 ARG A C 1
ATOM 1660 O O . ARG A 1 200 ? -6.600 -4.058 7.109 1.00 97.62 200 ARG A O 1
ATOM 1667 N N . TRP A 1 201 ? -4.797 -2.722 7.012 1.00 98.44 201 TRP A N 1
ATOM 1668 C CA . TRP A 1 201 ? -4.911 -2.297 5.619 1.00 98.44 201 TRP A CA 1
ATOM 1669 C C . TRP A 1 201 ? -3.554 -2.475 4.934 1.00 98.44 201 TRP A C 1
ATOM 1671 O O . TRP A 1 201 ? -2.547 -2.724 5.601 1.00 98.44 201 TRP A O 1
ATOM 1681 N N . TYR A 1 202 ? -3.522 -2.413 3.604 1.00 98.88 202 TYR A N 1
ATOM 1682 C CA . TYR A 1 202 ? -2.363 -2.870 2.842 1.00 98.88 202 TYR A CA 1
ATOM 1683 C C . TYR A 1 202 ? -1.935 -1.853 1.799 1.00 98.88 202 TYR A C 1
ATOM 1685 O O . TYR A 1 202 ? -2.745 -1.390 0.996 1.00 98.88 202 TYR A O 1
ATOM 1693 N N . LEU A 1 203 ? -0.638 -1.573 1.776 1.00 98.88 203 LEU A N 1
ATOM 1694 C CA . LEU A 1 203 ? 0.037 -1.024 0.613 1.00 98.88 203 LEU A CA 1
ATOM 1695 C C . LEU A 1 203 ? 0.424 -2.169 -0.314 1.00 98.88 203 LEU A C 1
ATOM 1697 O O . LEU A 1 203 ? 0.873 -3.227 0.128 1.00 98.88 203 LEU A O 1
ATOM 1701 N N . VAL A 1 204 ? 0.249 -1.946 -1.608 1.00 98.69 204 VAL A N 1
ATOM 1702 C CA . VAL A 1 204 ? 0.358 -2.993 -2.616 1.00 98.69 204 VAL A CA 1
ATOM 1703 C C . VAL A 1 204 ? 1.316 -2.520 -3.678 1.00 98.69 204 VAL A C 1
ATOM 1705 O O . VAL A 1 204 ? 1.046 -1.521 -4.337 1.00 98.69 204 VAL A O 1
ATOM 1708 N N . SER A 1 205 ? 2.412 -3.240 -3.872 1.00 98.75 205 SER A N 1
ATOM 1709 C CA . SER A 1 205 ? 3.313 -2.998 -4.989 1.00 98.75 205 SER A CA 1
ATOM 1710 C C . SER A 1 205 ? 3.097 -4.052 -6.071 1.00 98.75 205 SER A C 1
ATOM 1712 O O . SER A 1 205 ? 3.439 -5.224 -5.894 1.00 98.75 205 SER A O 1
ATOM 1714 N N . ILE A 1 206 ? 2.517 -3.627 -7.193 1.00 98.69 206 ILE A N 1
ATOM 1715 C CA . ILE A 1 206 ? 2.271 -4.489 -8.350 1.00 98.69 206 ILE A CA 1
ATOM 1716 C C . ILE A 1 206 ? 3.536 -4.556 -9.194 1.00 98.69 206 ILE A C 1
ATOM 1718 O O . ILE A 1 206 ? 4.155 -3.526 -9.488 1.00 98.69 206 ILE A O 1
ATOM 1722 N N . ASN A 1 207 ? 3.920 -5.775 -9.557 1.00 98.56 207 ASN A N 1
ATOM 1723 C CA . ASN A 1 207 ? 5.146 -6.039 -10.284 1.00 98.56 207 ASN A CA 1
ATOM 1724 C C . ASN A 1 207 ? 5.011 -7.165 -11.303 1.00 98.56 207 ASN A C 1
ATOM 1726 O O . ASN A 1 207 ? 4.257 -8.119 -11.130 1.00 98.56 207 ASN A O 1
ATOM 1730 N N . GLY A 1 208 ? 5.802 -7.057 -12.359 1.00 97.19 208 GLY A N 1
ATOM 1731 C CA . GLY A 1 208 ? 5.823 -7.999 -13.466 1.00 97.19 208 GLY A CA 1
ATOM 1732 C C . GLY A 1 208 ? 6.978 -7.699 -14.406 1.00 97.19 208 GLY A C 1
ATOM 1733 O O . GLY A 1 208 ? 7.785 -6.802 -14.147 1.00 97.19 208 GLY A O 1
ATOM 1734 N N . ASP A 1 209 ? 7.052 -8.460 -15.489 1.00 94.94 209 ASP A N 1
ATOM 1735 C CA . ASP A 1 209 ? 8.042 -8.251 -16.537 1.00 94.94 209 ASP A CA 1
ATOM 1736 C C . ASP A 1 209 ? 7.831 -6.895 -17.217 1.00 94.94 209 ASP A C 1
ATOM 1738 O O . ASP A 1 209 ? 6.747 -6.584 -17.710 1.00 94.94 209 ASP A O 1
ATOM 1742 N N . PHE A 1 210 ? 8.877 -6.068 -17.240 1.00 92.06 210 PHE A N 1
ATOM 1743 C CA . PHE A 1 210 ? 8.803 -4.713 -17.774 1.00 92.06 210 PHE A CA 1
ATOM 1744 C C . PHE A 1 210 ? 10.035 -4.332 -18.602 1.00 92.06 210 PHE A C 1
ATOM 1746 O O . PHE A 1 210 ? 11.174 -4.734 -18.330 1.00 92.06 210 PHE A O 1
ATOM 1753 N N . GLY A 1 211 ? 9.798 -3.469 -19.591 1.00 87.56 211 GLY A N 1
ATOM 1754 C CA . GLY A 1 211 ? 10.813 -2.905 -20.475 1.00 87.56 211 GLY A CA 1
ATOM 1755 C C . GLY A 1 211 ? 11.372 -3.892 -21.503 1.00 87.56 211 GLY A C 1
ATOM 1756 O O . GLY A 1 211 ? 10.945 -5.042 -21.615 1.00 87.56 211 GLY A O 1
ATOM 1757 N N . LYS A 1 212 ? 12.343 -3.407 -22.279 1.00 84.44 212 LYS A N 1
ATOM 1758 C CA . LYS A 1 212 ? 13.079 -4.163 -23.302 1.00 84.44 212 LYS A CA 1
ATOM 1759 C C . LYS A 1 212 ? 14.578 -3.981 -23.049 1.00 84.44 212 LYS A C 1
ATOM 1761 O O . LYS A 1 212 ? 14.982 -2.909 -22.611 1.00 84.44 212 LYS A O 1
ATOM 1766 N N . ASN A 1 213 ? 15.383 -5.003 -23.345 1.00 85.69 213 ASN A N 1
ATOM 1767 C CA . ASN A 1 213 ? 16.854 -4.982 -23.256 1.00 85.69 213 ASN A CA 1
ATOM 1768 C C . ASN A 1 213 ? 17.447 -4.637 -21.866 1.00 85.69 213 ASN A C 1
ATOM 1770 O O . ASN A 1 213 ? 18.057 -3.581 -21.704 1.00 85.69 213 ASN A O 1
ATOM 1774 N N . PRO A 1 214 ? 17.365 -5.531 -20.868 1.00 88.19 214 PRO A N 1
ATOM 1775 C CA . PRO A 1 214 ? 16.603 -6.773 -20.832 1.00 88.19 214 PRO A CA 1
ATOM 1776 C C . PRO A 1 214 ? 15.185 -6.534 -20.303 1.00 88.19 214 PRO A C 1
ATOM 1778 O O . PRO A 1 214 ? 14.911 -5.558 -19.597 1.00 88.19 214 PRO A O 1
ATOM 1781 N N . THR A 1 215 ? 14.274 -7.451 -20.607 1.00 92.62 215 THR A N 1
ATOM 1782 C CA . THR A 1 215 ? 13.031 -7.562 -19.839 1.00 92.62 215 THR A CA 1
ATOM 1783 C C . THR A 1 215 ? 13.375 -8.060 -18.437 1.00 92.62 215 THR A C 1
ATOM 1785 O O . THR A 1 215 ? 14.201 -8.959 -18.279 1.00 92.62 215 THR A O 1
ATOM 1788 N N . MET A 1 216 ? 12.807 -7.424 -17.416 1.00 92.94 216 MET A N 1
ATOM 1789 C CA . MET A 1 216 ? 13.078 -7.758 -16.019 1.00 92.94 216 MET A CA 1
ATOM 1790 C C . MET A 1 216 ? 11.885 -7.411 -15.137 1.00 92.94 216 MET A C 1
ATOM 1792 O O . MET A 1 216 ? 11.098 -6.529 -15.485 1.00 92.94 216 MET A O 1
ATOM 1796 N N . ILE A 1 217 ? 11.811 -8.042 -13.968 1.00 93.62 217 ILE A N 1
ATOM 1797 C CA . ILE A 1 217 ? 10.802 -7.719 -12.961 1.00 93.62 217 ILE A CA 1
ATOM 1798 C C . ILE A 1 217 ? 10.968 -6.279 -12.479 1.00 93.62 217 ILE A C 1
ATOM 1800 O O . ILE A 1 217 ? 12.066 -5.873 -12.085 1.00 93.62 217 ILE A O 1
ATOM 1804 N N . GLN A 1 218 ? 9.867 -5.527 -12.497 1.00 96.44 218 GLN A N 1
ATOM 1805 C CA . GLN A 1 218 ? 9.790 -4.184 -11.933 1.00 96.44 218 GLN A CA 1
ATOM 1806 C C . GLN A 1 218 ? 8.510 -3.939 -11.144 1.00 96.44 218 GLN A C 1
ATOM 1808 O O . GLN A 1 218 ? 7.446 -4.416 -11.519 1.00 96.44 218 GLN A O 1
ATOM 1813 N N . HIS A 1 219 ? 8.623 -3.124 -10.099 1.00 97.94 219 HIS A N 1
ATOM 1814 C CA . HIS A 1 219 ? 7.546 -2.639 -9.242 1.00 97.94 219 HIS A CA 1
ATOM 1815 C C . HIS A 1 219 ? 7.038 -1.282 -9.733 1.00 97.94 219 HIS A C 1
ATOM 1817 O O . HIS A 1 219 ? 7.494 -0.234 -9.270 1.00 97.94 219 HIS A O 1
ATOM 1823 N N . TYR A 1 220 ? 6.112 -1.306 -10.691 1.00 95.50 220 TYR A N 1
ATOM 1824 C CA . TYR A 1 220 ? 5.730 -0.129 -11.481 1.00 95.50 220 TYR A CA 1
ATOM 1825 C C . TYR A 1 220 ? 4.401 0.521 -11.072 1.00 95.50 220 TYR A C 1
ATOM 1827 O O . TYR A 1 220 ? 4.089 1.608 -11.554 1.00 95.50 220 TYR A O 1
ATOM 1835 N N . HIS A 1 221 ? 3.595 -0.111 -10.212 1.00 97.69 221 HIS A N 1
ATOM 1836 C CA . HIS A 1 221 ? 2.327 0.468 -9.754 1.00 97.69 221 HIS A CA 1
ATOM 1837 C C . HIS A 1 221 ? 2.095 0.227 -8.267 1.00 97.69 221 HIS A C 1
ATOM 1839 O O . HIS A 1 221 ? 2.505 -0.800 -7.722 1.00 97.69 221 HIS A O 1
ATOM 1845 N N . ILE A 1 222 ? 1.429 1.185 -7.620 1.00 98.56 222 ILE A N 1
ATOM 1846 C CA . ILE A 1 222 ? 1.059 1.102 -6.209 1.00 98.56 222 ILE A CA 1
ATOM 1847 C C . ILE A 1 222 ? -0.451 1.266 -6.054 1.00 98.56 222 ILE A C 1
ATOM 1849 O O . ILE A 1 222 ? -1.049 2.188 -6.607 1.00 98.56 222 ILE A O 1
ATOM 1853 N N . ALA A 1 223 ? -1.053 0.389 -5.261 1.00 98.56 223 ALA A N 1
ATOM 1854 C CA . ALA A 1 223 ? -2.439 0.495 -4.829 1.00 98.56 223 ALA A CA 1
ATOM 1855 C C . ALA A 1 223 ? -2.530 0.410 -3.300 1.00 98.56 223 ALA A C 1
ATOM 1857 O O . ALA A 1 223 ? -1.574 0.025 -2.620 1.00 98.56 223 ALA A O 1
ATOM 1858 N N . VAL A 1 224 ? -3.691 0.772 -2.763 1.00 98.81 224 VAL A N 1
ATOM 1859 C CA . VAL A 1 224 ? -4.015 0.641 -1.343 1.00 98.81 224 VAL A CA 1
ATOM 1860 C C . VAL A 1 224 ? -5.293 -0.171 -1.192 1.00 98.81 224 VAL A C 1
ATOM 1862 O O . VAL A 1 224 ? -6.301 0.126 -1.836 1.00 98.81 224 VAL A O 1
ATOM 1865 N N . PHE A 1 225 ? -5.259 -1.192 -0.340 1.00 98.75 225 PHE A N 1
ATOM 1866 C CA . PHE A 1 225 ? -6.398 -2.061 -0.065 1.00 98.75 225 PHE A CA 1
ATOM 1867 C C . PHE A 1 225 ? -6.864 -1.928 1.381 1.00 98.75 225 PHE A C 1
ATOM 1869 O O . PHE A 1 225 ? -6.068 -2.000 2.317 1.00 98.75 225 PHE A O 1
ATOM 1876 N N . PHE A 1 226 ? -8.179 -1.827 1.553 1.00 97.94 226 PHE A N 1
ATOM 1877 C CA . PHE A 1 226 ? -8.853 -1.843 2.853 1.00 97.94 226 PHE A CA 1
ATOM 1878 C C . PHE A 1 226 ? -9.861 -2.993 2.883 1.00 97.94 226 PHE A C 1
ATOM 1880 O O . PHE A 1 226 ? -11.057 -2.755 2.711 1.00 97.94 226 PHE A O 1
ATOM 1887 N N . PRO A 1 227 ? -9.407 -4.248 3.008 1.00 98.00 227 PRO A N 1
ATOM 1888 C CA . PRO A 1 227 ? -10.307 -5.387 2.975 1.00 98.00 227 PRO A CA 1
ATOM 1889 C C . PRO A 1 227 ? -11.149 -5.466 4.258 1.00 98.00 227 PRO A C 1
ATOM 1891 O O . PRO A 1 227 ? -10.641 -5.261 5.359 1.00 98.00 227 PRO A O 1
ATOM 1894 N N . TYR A 1 228 ? -12.439 -5.768 4.124 1.00 97.62 228 TYR A N 1
ATOM 1895 C CA . TYR A 1 228 ? -13.359 -5.935 5.257 1.00 97.62 228 TYR A CA 1
ATOM 1896 C C . TYR A 1 228 ? -14.513 -6.872 4.897 1.00 97.62 228 TYR A C 1
ATOM 1898 O O . TYR A 1 228 ? -14.785 -7.112 3.721 1.00 97.62 228 TYR A O 1
ATOM 1906 N N . PHE A 1 229 ? -15.228 -7.379 5.899 1.00 97.19 229 PHE A N 1
ATOM 1907 C CA . PHE A 1 229 ? -16.524 -8.026 5.689 1.00 97.19 229 PHE A CA 1
ATOM 1908 C C . PHE A 1 229 ? -17.643 -7.035 5.996 1.00 97.19 229 PHE A C 1
ATOM 1910 O O . PHE A 1 229 ? -17.609 -6.355 7.018 1.00 97.19 229 PHE A O 1
ATOM 1917 N N . ASN A 1 230 ? -18.628 -6.909 5.106 1.00 94.50 230 ASN A N 1
ATOM 1918 C CA . ASN A 1 230 ? -19.794 -6.072 5.390 1.00 94.50 230 ASN A CA 1
ATOM 1919 C C . ASN A 1 230 ? -20.717 -6.741 6.434 1.00 94.50 230 ASN A C 1
ATOM 1921 O O . ASN A 1 230 ? -20.473 -7.866 6.868 1.00 94.50 230 ASN A O 1
ATOM 1925 N N . LYS A 1 231 ? -21.810 -6.061 6.805 1.00 90.94 231 LYS A N 1
ATOM 1926 C CA . LYS A 1 231 ? -22.792 -6.566 7.785 1.00 90.94 231 LYS A CA 1
ATOM 1927 C C . LYS A 1 231 ? -23.438 -7.903 7.395 1.00 90.94 231 LYS A C 1
ATOM 1929 O O . LYS A 1 231 ? -23.881 -8.631 8.273 1.00 90.94 231 LYS A O 1
ATOM 1934 N N . ASP A 1 232 ? -23.444 -8.236 6.105 1.00 92.19 232 ASP A N 1
ATOM 1935 C CA . ASP A 1 232 ? -23.978 -9.497 5.577 1.00 92.19 232 ASP A CA 1
ATOM 1936 C C . ASP A 1 232 ? -22.919 -10.616 5.539 1.00 92.19 232 ASP A C 1
ATOM 1938 O O . ASP A 1 232 ? -23.170 -11.696 5.011 1.00 92.19 232 ASP A O 1
ATOM 1942 N N . GLY A 1 233 ? -21.701 -10.362 6.034 1.00 91.00 233 GLY A N 1
ATOM 1943 C CA . GLY A 1 233 ? -20.588 -11.310 5.958 1.00 91.00 233 GLY A CA 1
ATOM 1944 C C . GLY A 1 233 ? -19.986 -11.449 4.555 1.00 91.00 233 GLY A C 1
ATOM 1945 O O . GLY A 1 233 ? -19.263 -12.408 4.282 1.00 91.00 233 GLY A O 1
ATOM 1946 N N . ILE A 1 234 ? -20.249 -10.503 3.650 1.00 96.44 234 ILE A N 1
ATOM 1947 C CA . ILE A 1 234 ? -19.675 -10.481 2.301 1.00 96.44 234 ILE A CA 1
ATOM 1948 C C . ILE A 1 234 ? -18.320 -9.779 2.349 1.00 96.44 234 ILE A C 1
ATOM 1950 O O . ILE A 1 234 ? -18.222 -8.619 2.757 1.00 96.44 234 ILE A O 1
ATOM 1954 N N . PHE A 1 235 ? -17.281 -10.469 1.878 1.00 97.88 235 PHE A N 1
ATOM 1955 C CA . PHE A 1 235 ? -15.943 -9.900 1.737 1.00 97.88 235 PHE A CA 1
ATOM 1956 C C . PHE A 1 235 ? -15.933 -8.775 0.695 1.00 97.88 235 PHE A C 1
ATOM 1958 O O . PHE A 1 235 ? -16.420 -8.935 -0.427 1.00 97.88 235 PHE A O 1
ATOM 1965 N N . ARG A 1 236 ? -15.359 -7.632 1.061 1.00 97.94 236 ARG A N 1
ATOM 1966 C CA . ARG A 1 236 ? -15.198 -6.450 0.217 1.00 97.94 236 ARG A CA 1
ATOM 1967 C C . ARG A 1 236 ? -13.721 -6.102 0.124 1.00 97.94 236 ARG A C 1
ATOM 1969 O O . ARG A 1 236 ? -13.031 -6.033 1.136 1.00 97.94 236 ARG A O 1
ATOM 1976 N N . LEU A 1 237 ? -13.275 -5.808 -1.095 1.00 98.00 237 LEU A N 1
ATOM 1977 C CA . LEU A 1 237 ? -11.914 -5.369 -1.396 1.00 98.00 237 LEU A CA 1
ATOM 1978 C C . LEU A 1 237 ? -11.948 -4.053 -2.191 1.00 98.00 237 LEU A C 1
ATOM 1980 O O . LEU A 1 237 ? -11.843 -4.062 -3.417 1.00 98.00 237 LEU A O 1
ATOM 1984 N N . PRO A 1 238 ? -12.161 -2.908 -1.521 1.00 96.56 238 PRO A N 1
ATOM 1985 C CA . PRO A 1 238 ? -11.944 -1.603 -2.125 1.00 96.56 238 PRO A CA 1
ATOM 1986 C C . PRO A 1 238 ? -10.485 -1.452 -2.543 1.00 96.56 238 PRO A C 1
ATOM 1988 O O . PRO A 1 238 ? -9.577 -1.691 -1.741 1.00 96.56 238 PRO A O 1
ATOM 1991 N N . VAL A 1 239 ? -10.290 -1.012 -3.782 1.00 98.19 239 VAL A N 1
ATOM 1992 C CA . VAL A 1 239 ? -8.984 -0.666 -4.329 1.00 98.19 239 VAL A CA 1
ATOM 1993 C C . VAL A 1 239 ? -8.907 0.844 -4.447 1.00 98.19 239 VAL A C 1
ATOM 1995 O O . VAL A 1 239 ? -9.763 1.455 -5.076 1.00 98.19 239 VAL A O 1
ATOM 1998 N N . LEU A 1 240 ? -7.908 1.451 -3.822 1.00 98.31 240 LEU A N 1
ATOM 1999 C CA . LEU A 1 240 ? -7.627 2.876 -3.935 1.00 98.31 240 LEU A CA 1
ATOM 2000 C C . LEU A 1 240 ? -6.328 3.041 -4.720 1.00 98.31 240 LEU A C 1
ATOM 2002 O O . LEU A 1 240 ? -5.271 2.554 -4.317 1.00 98.31 240 LEU A O 1
ATOM 2006 N N . GLU A 1 241 ? -6.403 3.717 -5.857 1.00 95.50 241 GLU A N 1
ATOM 2007 C CA . GLU A 1 241 ? -5.267 3.947 -6.743 1.00 95.50 241 GLU A CA 1
ATOM 2008 C C . GLU A 1 241 ? -5.479 5.226 -7.551 1.00 95.50 241 GLU A C 1
ATOM 2010 O O . GLU A 1 241 ? -6.601 5.517 -7.954 1.00 95.50 241 GLU A O 1
ATOM 2015 N N . ARG A 1 242 ? -4.403 5.981 -7.816 1.00 93.00 242 ARG A N 1
ATOM 2016 C CA . ARG A 1 242 ? -4.447 7.191 -8.664 1.00 93.00 242 ARG A CA 1
ATOM 2017 C C . ARG A 1 242 ? -5.634 8.117 -8.341 1.00 93.00 242 ARG A C 1
ATOM 2019 O O . ARG A 1 242 ? -6.462 8.375 -9.207 1.00 93.00 242 ARG A O 1
ATOM 2026 N N . THR A 1 243 ? -5.736 8.512 -7.069 1.00 94.50 243 THR A N 1
ATOM 2027 C CA . THR A 1 243 ? -6.750 9.443 -6.531 1.00 94.50 243 THR A CA 1
ATOM 2028 C C . THR A 1 243 ? -8.211 9.018 -6.690 1.00 94.50 243 THR A C 1
ATOM 2030 O O . THR A 1 243 ? -9.121 9.835 -6.575 1.00 94.50 243 THR A O 1
ATOM 2033 N N . ARG A 1 244 ? -8.476 7.723 -6.881 1.00 94.94 244 ARG A N 1
ATOM 2034 C CA . ARG A 1 244 ? -9.840 7.197 -6.988 1.00 94.94 244 ARG A CA 1
ATOM 2035 C C . ARG A 1 244 ? -9.982 5.819 -6.365 1.00 94.94 244 ARG A C 1
ATOM 2037 O O . ARG A 1 244 ? -9.024 5.048 -6.274 1.00 94.94 244 ARG A O 1
ATOM 2044 N N . ARG A 1 245 ? -11.219 5.482 -6.018 1.00 96.88 245 ARG A N 1
ATOM 2045 C CA . ARG A 1 245 ? -11.626 4.112 -5.739 1.00 96.88 245 ARG A CA 1
ATOM 2046 C C . ARG A 1 245 ? -11.988 3.370 -7.023 1.00 96.88 245 ARG A C 1
ATOM 2048 O O . ARG A 1 245 ? -12.764 3.852 -7.843 1.00 96.88 245 ARG A O 1
ATOM 2055 N N . THR A 1 246 ? -11.447 2.170 -7.174 1.00 95.62 246 THR A N 1
ATOM 2056 C CA . THR A 1 246 ? -11.735 1.224 -8.254 1.00 95.62 246 THR A CA 1
ATOM 2057 C C . THR A 1 246 ? -12.143 -0.137 -7.673 1.00 95.62 246 THR A C 1
ATOM 2059 O O . THR A 1 246 ? -12.225 -0.335 -6.453 1.00 95.62 246 THR A O 1
ATOM 2062 N N . SER A 1 247 ? -12.460 -1.082 -8.557 1.00 95.38 247 SER A N 1
ATOM 2063 C CA . SER A 1 247 ? -12.699 -2.488 -8.215 1.00 95.38 247 SER A CA 1
ATOM 2064 C C . SER A 1 247 ? -11.444 -3.329 -8.429 1.00 95.38 247 SER A C 1
ATOM 2066 O O . SER A 1 247 ? -10.655 -3.032 -9.327 1.00 95.38 247 SER A O 1
ATOM 2068 N N . PHE A 1 248 ? -11.335 -4.444 -7.709 1.00 97.38 248 PHE A N 1
ATOM 2069 C CA . PHE A 1 248 ? -10.283 -5.424 -7.963 1.00 97.38 248 PHE A CA 1
ATOM 2070 C C . PHE A 1 248 ? -10.327 -5.992 -9.394 1.00 97.38 248 PHE A C 1
ATOM 2072 O O . PHE A 1 248 ? -9.277 -6.112 -10.011 1.00 97.38 248 PHE A O 1
ATOM 2079 N N . ASP A 1 249 ? -11.510 -6.229 -9.967 1.00 97.25 249 ASP A N 1
ATOM 2080 C CA . ASP A 1 249 ? -11.634 -6.733 -11.346 1.00 97.25 249 ASP A CA 1
ATOM 2081 C C . ASP A 1 249 ? -11.007 -5.772 -12.372 1.00 97.25 249 ASP A C 1
ATOM 2083 O O . ASP A 1 249 ? -10.242 -6.181 -13.240 1.00 97.25 249 ASP A O 1
ATOM 2087 N N . TYR A 1 250 ? -11.250 -4.467 -12.211 1.00 96.38 250 TYR A N 1
ATOM 2088 C CA . TYR A 1 250 ? -10.609 -3.407 -13.003 1.00 96.38 250 TYR A CA 1
ATOM 2089 C C . TYR A 1 250 ? -9.085 -3.314 -12.799 1.00 96.38 250 TYR A C 1
ATOM 2091 O O . TYR A 1 250 ? -8.352 -2.877 -13.689 1.00 96.38 250 TYR A O 1
ATOM 2099 N N . LEU A 1 251 ? -8.587 -3.668 -11.612 1.00 96.69 251 LEU A N 1
ATOM 2100 C CA . LEU A 1 251 ? -7.150 -3.751 -11.360 1.00 96.69 251 LEU A CA 1
ATOM 2101 C C . LEU A 1 251 ? -6.555 -4.965 -12.083 1.00 96.69 251 LEU A C 1
ATOM 2103 O O . LEU A 1 251 ? -5.562 -4.823 -12.796 1.00 96.69 251 LEU A O 1
ATOM 2107 N N . LEU A 1 252 ? -7.191 -6.130 -11.933 1.00 97.44 252 LEU A N 1
ATOM 2108 C CA . LEU A 1 252 ? -6.775 -7.392 -12.533 1.00 97.44 252 LEU A CA 1
ATOM 2109 C C . LEU A 1 252 ? -6.704 -7.284 -14.058 1.00 97.44 252 LEU A C 1
ATOM 2111 O O . LEU A 1 252 ? -5.672 -7.620 -14.625 1.00 97.44 252 LEU A O 1
ATOM 2115 N N . SER A 1 253 ? -7.723 -6.709 -14.704 1.00 97.06 253 SER A N 1
ATOM 2116 C CA . SER A 1 253 ? -7.768 -6.563 -16.167 1.00 97.06 253 SER A CA 1
ATOM 2117 C C . SER A 1 253 ? -6.652 -5.683 -16.748 1.00 97.06 253 SER A C 1
ATOM 2119 O O . SER A 1 253 ? -6.408 -5.701 -17.951 1.00 97.06 253 SER A O 1
ATOM 2121 N N . ARG A 1 254 ? -5.996 -4.848 -15.930 1.00 96.38 254 ARG A N 1
ATOM 2122 C CA . ARG A 1 254 ? -4.876 -3.988 -16.363 1.00 96.38 254 ARG A CA 1
ATOM 2123 C C . ARG A 1 254 ? -3.508 -4.581 -16.051 1.00 96.38 254 ARG A C 1
ATOM 2125 O O . ARG A 1 254 ? -2.514 -4.119 -16.607 1.00 96.38 254 ARG A O 1
ATOM 2132 N N . TYR A 1 255 ? -3.454 -5.557 -15.154 1.00 96.19 255 TYR A N 1
ATOM 2133 C CA . TYR A 1 255 ? -2.219 -6.123 -14.625 1.00 96.19 255 TYR A CA 1
ATOM 2134 C C . TYR A 1 255 ? -2.292 -7.654 -14.597 1.00 96.19 255 TYR A C 1
ATOM 2136 O O . TYR A 1 255 ? -1.848 -8.284 -13.644 1.00 96.19 255 TYR A O 1
ATOM 2144 N N . GLU A 1 256 ? -2.862 -8.268 -15.630 1.00 94.69 256 GLU A N 1
ATOM 2145 C CA . GLU A 1 256 ? -2.944 -9.726 -15.745 1.00 94.69 256 GLU A CA 1
ATOM 2146 C C . GLU A 1 256 ? -1.548 -10.367 -15.738 1.00 94.69 256 GLU A C 1
ATOM 2148 O O . GLU A 1 256 ? -0.592 -9.797 -16.264 1.00 94.69 256 GLU A O 1
ATOM 2153 N N . ASN A 1 257 ? -1.429 -11.571 -15.167 1.00 95.38 257 ASN A N 1
ATOM 2154 C CA . ASN A 1 257 ? -0.166 -12.320 -15.060 1.00 95.38 257 ASN A CA 1
ATOM 2155 C C . ASN A 1 257 ? 0.948 -11.577 -14.293 1.00 95.38 257 ASN A C 1
ATOM 2157 O O . ASN A 1 257 ? 2.138 -11.742 -14.570 1.00 95.38 257 ASN A O 1
ATOM 2161 N N . THR A 1 258 ? 0.567 -10.745 -13.322 1.00 98.19 258 THR A N 1
ATOM 2162 C CA . THR A 1 258 ? 1.499 -10.005 -12.459 1.00 98.19 258 THR A CA 1
ATOM 2163 C C . THR A 1 258 ? 1.447 -10.513 -11.022 1.00 98.19 258 THR A C 1
ATOM 2165 O O . THR A 1 258 ? 0.681 -11.410 -10.674 1.00 98.19 258 THR A O 1
ATOM 2168 N N . TYR A 1 259 ? 2.295 -9.942 -10.173 1.00 98.75 259 TYR A N 1
ATOM 2169 C CA . TYR A 1 259 ? 2.349 -10.230 -8.750 1.00 98.75 259 TYR A CA 1
ATOM 2170 C C . TYR A 1 259 ? 2.048 -8.968 -7.949 1.00 98.75 259 TYR A C 1
ATOM 2172 O O . TYR A 1 259 ? 2.315 -7.844 -8.381 1.00 98.75 259 TYR A O 1
ATOM 2180 N N . CYS A 1 260 ? 1.523 -9.155 -6.745 1.00 98.69 260 CYS A N 1
ATOM 2181 C CA . CYS A 1 260 ? 1.307 -8.094 -5.778 1.00 98.69 260 CYS A CA 1
ATOM 2182 C C . CYS A 1 260 ? 2.080 -8.399 -4.500 1.00 98.69 260 CYS A C 1
ATOM 2184 O O . CYS A 1 260 ? 1.775 -9.348 -3.772 1.00 98.69 260 CYS A O 1
ATOM 2186 N N . HIS A 1 261 ? 3.050 -7.543 -4.197 1.00 98.88 261 HIS A N 1
ATOM 2187 C CA . HIS A 1 261 ? 3.714 -7.534 -2.907 1.00 98.88 261 HIS A CA 1
ATOM 2188 C C . HIS A 1 261 ? 2.883 -6.715 -1.919 1.00 98.88 261 HIS A C 1
ATOM 2190 O O . HIS A 1 261 ? 2.625 -5.532 -2.151 1.00 98.88 261 HIS A O 1
ATOM 2196 N N . LEU A 1 262 ? 2.463 -7.343 -0.822 1.00 98.88 262 LEU A N 1
ATOM 2197 C CA . LEU A 1 262 ? 1.600 -6.741 0.190 1.00 98.88 262 LEU A CA 1
ATOM 2198 C C . LEU A 1 262 ? 2.428 -6.317 1.405 1.00 98.88 262 LEU A C 1
ATOM 2200 O O . LEU A 1 262 ? 3.161 -7.125 1.975 1.00 98.88 262 LEU A O 1
ATOM 2204 N N . VAL A 1 263 ? 2.267 -5.064 1.823 1.00 98.88 263 VAL A N 1
ATOM 2205 C CA . VAL A 1 263 ? 2.835 -4.516 3.059 1.00 98.88 263 VAL A CA 1
ATOM 2206 C C . VAL A 1 263 ? 1.681 -4.078 3.951 1.00 98.88 263 VAL A C 1
ATOM 2208 O O . VAL A 1 263 ? 0.857 -3.265 3.532 1.00 98.88 263 VAL A O 1
ATOM 2211 N N . TRP A 1 264 ? 1.587 -4.629 5.158 1.00 98.69 264 TRP A N 1
ATOM 2212 C CA . TRP A 1 264 ? 0.483 -4.331 6.067 1.00 98.69 264 TRP A CA 1
ATOM 2213 C C . TRP A 1 264 ? 0.773 -3.128 6.966 1.00 98.69 264 TRP A C 1
ATOM 2215 O O . TRP A 1 264 ? 1.900 -2.898 7.395 1.00 98.69 264 TRP A O 1
ATOM 2225 N N . LEU A 1 265 ? -0.278 -2.381 7.288 1.00 98.38 265 LEU A N 1
ATOM 2226 C CA . LEU A 1 265 ? -0.277 -1.304 8.269 1.00 98.38 265 LEU A CA 1
ATOM 2227 C C . LEU A 1 265 ? -1.511 -1.446 9.154 1.00 98.38 265 LEU A C 1
ATOM 2229 O O . LEU A 1 265 ? -2.506 -2.062 8.771 1.00 98.38 265 LEU A O 1
ATOM 2233 N N . GLU A 1 266 ? -1.446 -0.882 10.352 1.00 96.00 266 GLU A N 1
ATOM 2234 C CA . GLU A 1 266 ? -2.556 -0.955 11.294 1.00 96.00 266 GLU A CA 1
ATOM 2235 C C . GLU A 1 266 ? -3.604 0.118 10.995 1.00 96.00 266 GLU A C 1
ATOM 2237 O O . GLU A 1 266 ? -3.294 1.243 10.598 1.00 96.00 266 GLU A O 1
ATOM 2242 N N . LEU A 1 267 ? -4.866 -0.268 11.149 1.00 95.25 267 LEU A N 1
ATOM 2243 C CA . LEU A 1 267 ? -6.040 0.534 10.817 1.00 95.25 267 LEU A CA 1
ATOM 2244 C C . LEU A 1 267 ? -6.482 1.468 11.955 1.00 95.25 267 LEU A C 1
ATOM 2246 O O . LEU A 1 267 ? -7.235 2.422 11.739 1.00 95.25 267 LEU A O 1
ATOM 2250 N N . ASP A 1 268 ? -6.060 1.160 13.175 1.00 90.50 268 ASP A N 1
ATOM 2251 C CA . ASP A 1 268 ? -6.415 1.883 14.386 1.00 90.50 268 ASP A CA 1
ATOM 2252 C C . ASP A 1 268 ? -5.774 3.279 14.451 1.00 90.50 268 ASP A C 1
ATOM 2254 O O . ASP A 1 268 ? -4.870 3.646 13.700 1.00 90.50 268 ASP A O 1
ATOM 2258 N N . GLY A 1 269 ? -6.262 4.083 15.393 1.00 88.19 269 GLY A N 1
ATOM 2259 C CA . GLY A 1 269 ? -5.808 5.456 15.587 1.00 88.19 269 GLY A CA 1
ATOM 2260 C C . GLY A 1 269 ? -6.647 6.480 14.830 1.00 88.19 269 GLY A C 1
ATOM 2261 O O . GLY A 1 269 ? -7.707 6.184 14.279 1.00 88.19 269 GLY A O 1
ATOM 2262 N N . LYS A 1 270 ? -6.208 7.737 14.871 1.00 92.50 270 LYS A N 1
ATOM 2263 C CA . LYS A 1 270 ? -6.875 8.851 14.191 1.00 92.50 270 LYS A CA 1
ATOM 2264 C C . LYS A 1 270 ? -6.337 8.971 12.766 1.00 92.50 270 LYS A C 1
ATOM 2266 O O . LYS A 1 270 ? -5.145 8.783 12.558 1.00 92.50 270 LYS A O 1
ATOM 2271 N N . ILE A 1 271 ? -7.204 9.347 11.826 1.00 94.75 271 ILE A N 1
ATOM 2272 C CA . ILE A 1 271 ? -6.793 9.801 10.495 1.00 94.75 271 ILE A CA 1
ATOM 2273 C C . ILE A 1 271 ? -7.120 11.296 10.359 1.00 94.75 271 ILE A C 1
ATOM 2275 O O . ILE A 1 271 ? -8.218 11.726 10.723 1.00 94.75 271 ILE A O 1
ATOM 2279 N N . GLU A 1 272 ? -6.175 12.089 9.863 1.00 95.38 272 GLU A N 1
ATOM 2280 C CA . GLU A 1 272 ? -6.359 13.496 9.488 1.00 95.38 272 GLU A CA 1
ATOM 2281 C C . GLU A 1 272 ? -5.834 13.691 8.065 1.00 95.38 272 GLU A C 1
ATOM 2283 O O . GLU A 1 272 ? -4.636 13.838 7.846 1.00 95.38 272 GLU A O 1
ATOM 2288 N N . LEU A 1 273 ? -6.745 13.663 7.094 1.00 93.00 273 LEU A N 1
ATOM 2289 C CA . LEU A 1 273 ? -6.431 13.880 5.686 1.00 93.00 273 LEU A CA 1
ATOM 2290 C C . LEU A 1 273 ? -6.560 15.369 5.370 1.00 93.00 273 LEU A C 1
ATOM 2292 O O . LEU A 1 273 ? -7.641 15.937 5.515 1.00 93.00 273 LEU A O 1
ATOM 2296 N N . ASN A 1 274 ? -5.468 15.978 4.919 1.00 89.50 274 ASN A N 1
ATOM 2297 C CA . ASN A 1 274 ? -5.453 17.360 4.453 1.00 89.50 274 ASN A CA 1
ATOM 2298 C C . ASN A 1 274 ? -5.271 17.367 2.938 1.00 89.50 274 ASN A C 1
ATOM 2300 O O . ASN A 1 274 ? -4.465 16.595 2.414 1.00 89.50 274 ASN A O 1
ATOM 2304 N N . LEU A 1 275 ? -6.018 18.219 2.239 1.00 87.62 275 LEU A N 1
ATOM 2305 C CA . LEU A 1 275 ? -5.782 18.431 0.815 1.00 87.62 275 LEU A CA 1
ATOM 2306 C C . LEU A 1 275 ? -4.409 19.110 0.631 1.00 87.62 275 LEU A C 1
ATOM 2308 O O . LEU A 1 275 ? -4.087 19.989 1.438 1.00 87.62 275 LEU A O 1
ATOM 2312 N N . PRO A 1 276 ? -3.601 18.677 -0.353 1.00 79.62 276 PRO A N 1
ATOM 2313 C CA . PRO A 1 276 ? -2.293 19.276 -0.624 1.00 79.62 276 PRO A CA 1
ATOM 2314 C C . PRO A 1 276 ? -2.345 20.714 -1.157 1.00 79.62 276 PRO A C 1
ATOM 2316 O O . P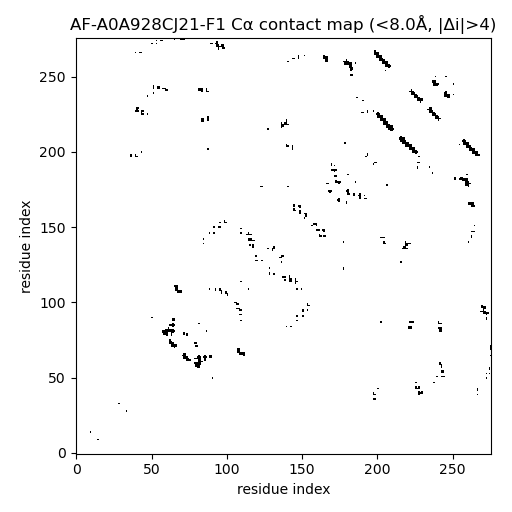RO A 1 276 ? -3.367 21.070 -1.788 1.00 79.62 276 PRO A O 1
#

Nearest PDB structures (foldseek):
  5lq6-assembly1_A  TM=4.772E-01  e=3.204E-02  Salmonella enterica
  3a55-assembly1_A  TM=3.751E-01  e=3.816E-02  Chryseobacterium proteolyticum
  3a56-assembly2_B  TM=3.578E-01  e=2.851E-02  Chryseobacterium proteolyticum
  2zk9-assembly1_X  TM=3.623E-01  e=4.288E-02  Chryseobacterium proteolyticum
  2ksv-assembly1_A  TM=3.605E-01  e=1.028E-01  Chryseobacterium proteolyticum

pLDDT: mean 86.96, std 19.91, range [25.22, 98.88]

Foldseek 3Di:
DDDDPPDPDDPPVVVVVVPDPPPPDDDPDPPVVVVVLVVLQVLLVVLCVVLFVVLVVFAFDQDWAAAFARDIDDPDDPDGGDAFLRSVQLSLQQQQQVLCVVPHPDGTGDHPVQLQDDDLPPADDPVCSVCCVPPVQLSLVSNQLSSQQSSCCSNVVDGDDSCNQWPQDDPQAHQDGSFGGALVSVLVRVVVCCVVPVQKKKKKFKWDFDDVPPTDIGRNGIWIWSWHQPPVRRIDTWIHGRSHTDHSVVVCVVRPRIGITIGMHGSDDGGDRDND

Mean predicted aligned error: 7.9 Å

Solvent-accessible surface area (backbone atoms only — not comparable to full-atom values): 15563 Å² total; per-residue (Å²): 134,86,83,86,76,81,77,81,74,70,57,71,71,57,56,59,57,75,74,47,103,52,91,87,68,88,77,86,67,56,66,72,62,50,52,55,46,55,50,29,21,54,47,36,52,51,48,50,53,57,49,43,70,54,23,74,76,45,47,61,30,92,71,11,28,54,37,31,86,42,44,74,46,64,88,67,90,82,58,67,33,22,8,31,62,25,36,51,46,52,58,52,32,10,46,38,36,51,54,42,54,75,76,39,91,78,77,51,44,64,47,56,74,65,31,67,52,76,55,70,91,81,48,88,49,81,79,55,52,80,34,44,88,84,62,40,39,50,49,29,49,33,34,42,29,34,50,41,38,55,44,47,27,67,73,67,74,48,90,68,60,69,68,75,42,54,61,69,79,52,97,69,47,72,59,42,88,95,39,22,32,51,47,92,44,42,68,57,37,47,55,50,45,36,72,78,41,42,53,40,30,31,37,31,18,34,29,35,81,40,77,72,90,67,65,39,71,27,25,82,41,36,39,32,37,44,46,28,49,48,99,87,69,49,80,42,60,50,30,37,42,50,37,39,72,51,50,55,68,67,50,43,78,75,46,70,94,23,21,35,26,41,28,49,40,76,61,75,81,61,73,54,79,73,87,104

Secondary structure (DSSP, 8-state):
--------PPPHHHHHHHT-S-TTS-----HHHHHHHHHHHHHHHHHHHHHHHHHTTSPB-SS-EE-TTSPEE-SSTT--SB-HHHHHHHHHHHHHHHHHHHH-SS-----HHHHT---TTTSS-HHHHTTHHHH-TTHHHHHHHHHHHHHHHHHHSS---TTTTB----SSSPPBTTTBEEGGGHHHHHHHHHHH-TTEEEEEEEEEEESSSS-EEEEEEEEEE--EE-TTS-EE-EEEETTEEEEHHHHHTTSTT-EEEEEEEE--S-------

Sequence (276 aa):
MQSIHSEISLPTWLQNSINKNNFEKNSVVNPSIKNSIEEYYDLAYKRVVQIDNLSMLIPDSSVGVIDATGKYINEQNGSFGLCCSGYAKWIADGFYYPLRKKNHTRLRYMSIQDLRKPYPFLRGNKFTFQYEESRAPFFGLDWTRNIAKELAEEKYKKNFFYNSHDVTFSFKAEYVKDRGFPIEKIPEVLKEQTLLYPNRWYLVSINGDFGKNPTMIQHYHIAVFFPYFNKDGIFRLPVLERTRRTSFDYLLSRYENTYCHLVWLELDGKIELNLP